Protein AF-0000000083746377 (afdb_homodimer)

Radius of gyration: 33.12 Å; Cα contacts (8 Å, |Δi|>4): 929; chains: 2; bounding box: 40×116×60 Å

Sequence (372 aa):
MASVSVSPHDLLYSGETVTLQCDISDYTDWTYWWYRNKQLLSPGSPSKTITTLSDQVSQYQCQGRRTDRPQSSQRSVSLHISVTGIKPKAKVSSDKKDILIGDSMTLTCTVESSGWRFYWYRPRQDSEPVATTSGSSYTLSQVSVSDGGQYRCRAGRGDPVYYTQYSETVHIQVSGESNSFNIIISMASVSVSPHDLLYSGETVTLQCDISDYTDWTYWWYRNKQLLSPGSPSKTITTLSDQVSQYQCQGRRTDRPQSSQRSVSLHISVTGIKPKAKVSSDKKDILIGDSMTLTCTVESSGWRFYWYRPRQDSEPVATTSGSSYTLSQVSVSDGGQYRCRAGRGDPVYYTQYSETVHIQVSGESNSFNIIIS

Nearest PDB structures (foldseek):
  8bw0-assembly1_C  TM=3.839E-01  e=1.538E-03  Homo sapiens
  6rpz-assembly1_A  TM=7.222E-01  e=3.566E-01  Mus musculus
  1hnf-assembly1_A  TM=6.644E-01  e=2.898E-01  Homo sapiens
  3t0e-assembly1_E  TM=5.125E-01  e=1.914E-01  Homo sapiens
  1e07-assembly1_A  TM=2.932E-01  e=4.253E-02  Homo sapiens

Organism: Esox lucius (NCBI:txid8010)

Structure (mmCIF, N/CA/C/O backbone):
data_AF-0000000083746377-model_v1
#
loop_
_entity.id
_entity.type
_entity.pdbx_description
1 polymer 'Ig-like domain-containing protein'
#
loop_
_atom_site.group_PDB
_atom_site.id
_atom_site.type_symbol
_atom_site.label_atom_id
_atom_site.label_alt_id
_atom_site.label_comp_id
_atom_site.label_asym_id
_atom_site.label_entity_id
_atom_site.label_seq_id
_atom_site.pdbx_PDB_ins_code
_atom_site.Cartn_x
_atom_site.Cartn_y
_atom_site.Cartn_z
_atom_site.occupancy
_atom_site.B_iso_or_equiv
_atom_site.auth_seq_id
_atom_site.auth_comp_id
_atom_site.auth_asym_id
_atom_site.auth_atom_id
_atom_site.pdbx_PDB_model_num
ATOM 1 N N . MET A 1 1 ? 7.234 46 25.188 1 79.19 1 MET A N 1
ATOM 2 C CA . MET A 1 1 ? 7.73 45.719 23.844 1 79.19 1 MET A CA 1
ATOM 3 C C . MET A 1 1 ? 6.992 44.531 23.219 1 79.19 1 MET A C 1
ATOM 5 O O . MET A 1 1 ? 6.676 43.562 23.906 1 79.19 1 MET A O 1
ATOM 9 N N . ALA A 1 2 ? 6.551 44.719 22 1 88.75 2 ALA A N 1
ATOM 10 C CA . ALA A 1 2 ? 5.797 43.688 21.312 1 88.75 2 ALA A CA 1
ATOM 11 C C . ALA A 1 2 ? 6.73 42.594 20.781 1 88.75 2 ALA A C 1
ATOM 13 O O . ALA A 1 2 ? 7.867 42.875 20.391 1 88.75 2 ALA A O 1
ATOM 14 N N . SER A 1 3 ? 6.34 41.344 20.922 1 91.56 3 SER A N 1
ATOM 15 C CA . SER A 1 3 ? 7.09 40.219 20.359 1 91.56 3 SER A CA 1
ATOM 16 C C . SER A 1 3 ? 6.168 39.25 19.625 1 91.56 3 SER A C 1
ATOM 18 O O . SER A 1 3 ? 4.988 39.125 19.953 1 91.56 3 SER A O 1
ATOM 20 N N . VAL A 1 4 ? 6.742 38.688 18.547 1 91.56 4 VAL A N 1
ATOM 21 C CA . VAL A 1 4 ? 5.988 37.688 17.766 1 91.56 4 VAL A CA 1
ATOM 22 C C . VAL A 1 4 ? 6.672 36.344 17.859 1 91.56 4 VAL A C 1
ATOM 24 O O . VAL A 1 4 ? 7.902 36.25 17.812 1 91.56 4 VAL A O 1
ATOM 27 N N . SER A 1 5 ? 5.867 35.344 18.094 1 89.94 5 SER A N 1
ATOM 28 C CA . SER A 1 5 ? 6.359 33.969 18.062 1 89.94 5 SER A CA 1
ATOM 29 C C . SER A 1 5 ? 5.48 33.094 17.188 1 89.94 5 SER A C 1
ATOM 31 O O . SER A 1 5 ? 4.367 33.469 16.828 1 89.94 5 SER A O 1
ATOM 33 N N . VAL A 1 6 ? 6.168 32.062 16.75 1 87.06 6 VAL A N 1
ATOM 34 C CA . VAL A 1 6 ? 5.422 31.125 15.906 1 87.06 6 VAL A CA 1
ATOM 35 C C . VAL A 1 6 ? 5.5 29.719 16.5 1 87.06 6 VAL A C 1
ATOM 37 O O . VAL A 1 6 ? 6.527 29.328 17.062 1 87.06 6 VAL A O 1
ATOM 40 N N . SER A 1 7 ? 4.352 29.031 16.422 1 81.38 7 SER A N 1
ATOM 41 C CA . SER A 1 7 ? 4.289 27.609 16.766 1 81.38 7 SER A CA 1
ATOM 42 C C . SER A 1 7 ? 3.738 26.781 15.617 1 81.38 7 SER A C 1
ATOM 44 O O . SER A 1 7 ? 2.688 27.109 15.062 1 81.38 7 SER A O 1
ATOM 46 N N . PRO A 1 8 ? 4.523 25.688 15.219 1 75.75 8 PRO A N 1
ATOM 47 C CA . PRO A 1 8 ? 5.801 25.219 15.75 1 75.75 8 PRO A CA 1
ATOM 48 C C . PRO A 1 8 ? 6.984 26.078 15.297 1 75.75 8 PRO A C 1
ATOM 50 O O . PRO A 1 8 ? 6.891 26.781 14.281 1 75.75 8 PRO A O 1
ATOM 53 N N . HIS A 1 9 ? 8.156 26.078 16.141 1 72 9 HIS A N 1
ATOM 54 C CA . HIS A 1 9 ? 9.32 26.922 15.898 1 72 9 HIS A CA 1
ATOM 55 C C . HIS A 1 9 ? 10.289 26.266 14.922 1 72 9 HIS A C 1
ATOM 57 O O . HIS A 1 9 ? 11.258 26.891 14.477 1 72 9 HIS A O 1
ATOM 63 N N . ASP A 1 10 ? 9.977 25.266 14.406 1 75.94 10 ASP A N 1
ATOM 64 C CA . ASP A 1 10 ? 10.914 24.484 13.625 1 75.94 10 ASP A CA 1
ATOM 65 C C . ASP A 1 10 ? 10.672 24.656 12.125 1 75.94 10 ASP A C 1
ATOM 67 O O . ASP A 1 10 ? 10.039 25.625 11.711 1 75.94 10 ASP A O 1
ATOM 71 N N . LEU A 1 11 ? 11.367 23.828 11.344 1 81.25 11 LEU A N 1
ATOM 72 C CA . LEU A 1 11 ? 11.195 23.797 9.898 1 81.25 11 LEU A CA 1
ATOM 73 C C . LEU A 1 11 ? 9.719 23.719 9.523 1 81.25 11 LEU A C 1
ATOM 75 O O . LEU A 1 11 ? 8.977 22.922 10.086 1 81.25 11 LEU A O 1
ATOM 79 N N . LEU A 1 12 ? 9.336 24.828 8.766 1 86.56 12 LEU A N 1
ATOM 80 C CA . LEU A 1 12 ? 7.949 24.891 8.32 1 86.56 12 LEU A CA 1
ATOM 81 C C . LEU A 1 12 ? 7.832 24.5 6.852 1 86.56 12 LEU A C 1
ATOM 83 O O . LEU A 1 12 ? 8.781 24.672 6.082 1 86.56 12 LEU A O 1
ATOM 87 N N . TYR A 1 13 ? 6.73 23.984 6.52 1 84.94 13 TYR A N 1
ATOM 88 C CA . TYR A 1 13 ? 6.52 23.453 5.176 1 84.94 13 TYR A CA 1
ATOM 89 C C . TYR A 1 13 ? 5.391 24.203 4.469 1 84.94 13 TYR A C 1
ATOM 91 O O . TYR A 1 13 ? 4.422 24.625 5.109 1 84.94 13 TYR A O 1
ATOM 99 N N . SER A 1 14 ? 5.613 24.328 3.186 1 83.31 14 SER A N 1
ATOM 100 C CA . SER A 1 14 ? 4.625 25.047 2.383 1 83.31 14 SER A CA 1
A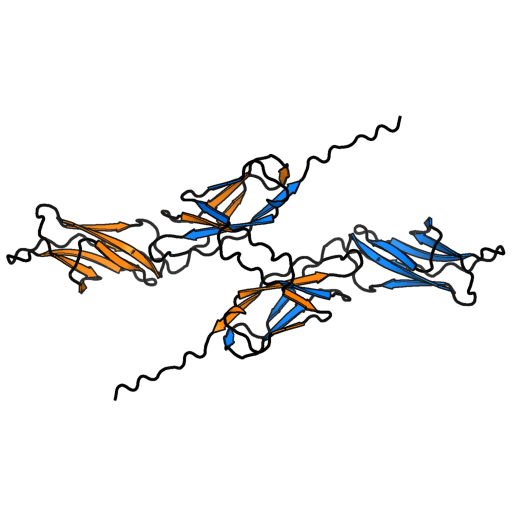TOM 101 C C . SER A 1 14 ? 3.246 24.406 2.51 1 83.31 14 SER A C 1
ATOM 103 O O . SER A 1 14 ? 3.104 23.188 2.385 1 83.31 14 SER A O 1
ATOM 105 N N . GLY A 1 15 ? 2.25 25.25 2.811 1 81.31 15 GLY A N 1
ATOM 106 C CA . GLY A 1 15 ? 0.871 24.797 2.852 1 81.31 15 GLY A CA 1
ATOM 107 C C . GLY A 1 15 ? 0.391 24.469 4.254 1 81.31 15 GLY A C 1
ATOM 108 O O . GLY A 1 15 ? -0.798 24.219 4.465 1 81.31 15 GLY A O 1
ATOM 109 N N . GLU A 1 16 ? 1.307 24.406 5.168 1 83.62 16 GLU A N 1
ATOM 110 C CA . GLU A 1 16 ? 0.857 24.125 6.527 1 83.62 16 GLU A CA 1
ATOM 111 C C . GLU A 1 16 ? 0.342 25.375 7.223 1 83.62 16 GLU A C 1
ATOM 113 O O . GLU A 1 16 ? 0.735 26.484 6.871 1 83.62 16 GLU A O 1
ATOM 118 N N . THR A 1 17 ? -0.518 25.203 8.18 1 84.12 17 THR A N 1
ATOM 119 C CA . THR A 1 17 ? -1.046 26.328 8.961 1 84.12 17 THR A CA 1
ATOM 120 C C . THR A 1 17 ? -0.284 26.469 10.273 1 84.12 17 THR A C 1
ATOM 122 O O . THR A 1 17 ? -0.058 25.484 10.984 1 84.12 17 THR A O 1
ATOM 125 N N . VAL A 1 18 ? 0.124 27.734 10.484 1 87.19 18 VAL A N 1
ATOM 126 C CA . VAL A 1 18 ? 0.825 28.016 11.734 1 87.19 18 VAL A CA 1
ATOM 127 C C . VAL A 1 18 ? 0.16 29.188 12.445 1 87.19 18 VAL A C 1
ATOM 129 O O . VAL A 1 18 ? -0.547 29.984 11.82 1 87.19 18 VAL A O 1
ATOM 132 N N . THR A 1 19 ? 0.321 29.172 13.719 1 88.06 19 THR A N 1
ATOM 133 C CA . THR A 1 19 ? -0.258 30.25 14.508 1 88.06 19 THR A CA 1
ATOM 134 C C . THR A 1 19 ? 0.831 31.188 15.016 1 88.06 19 THR A C 1
ATOM 136 O O . THR A 1 19 ? 1.812 30.75 15.617 1 88.06 19 THR A O 1
ATOM 139 N N . LEU A 1 20 ? 0.622 32.438 14.703 1 90.75 20 LEU A N 1
ATOM 140 C CA . LEU A 1 20 ? 1.477 33.469 15.234 1 90.75 20 LEU A CA 1
ATOM 141 C C . LEU A 1 20 ? 0.889 34.062 16.516 1 90.75 20 LEU A C 1
ATOM 143 O O . LEU A 1 20 ? -0.331 34.188 16.641 1 90.75 20 LEU A O 1
ATOM 147 N N . GLN A 1 21 ? 1.75 34.312 17.438 1 92.06 21 GLN A N 1
ATOM 148 C CA . GLN A 1 21 ? 1.323 34.938 18.688 1 92.06 21 GLN A CA 1
ATOM 149 C C . GLN A 1 21 ? 2.031 36.25 18.938 1 92.06 21 GLN A C 1
ATOM 151 O O . GLN A 1 21 ? 3.252 36.344 18.797 1 92.06 21 GLN A O 1
ATOM 156 N N . CYS A 1 22 ? 1.221 37.219 19.219 1 92.81 22 CYS A N 1
ATOM 157 C CA . CYS A 1 22 ? 1.743 38.531 19.562 1 92.81 22 CYS A CA 1
ATOM 158 C C . CYS A 1 22 ? 1.633 38.781 21.062 1 92.81 22 CYS A C 1
ATOM 160 O O . CYS A 1 22 ? 0.545 38.688 21.625 1 92.81 22 CYS A O 1
ATOM 162 N N . ASP A 1 23 ? 2.727 39.031 21.625 1 91.81 23 ASP A N 1
ATOM 163 C CA . ASP A 1 23 ? 2.762 39.406 23.047 1 91.81 23 ASP A CA 1
ATOM 164 C C . ASP A 1 23 ? 3.186 40.844 23.25 1 91.81 23 ASP A C 1
ATOM 166 O O . ASP A 1 23 ? 4.227 41.281 22.734 1 91.81 23 ASP A O 1
ATOM 170 N N . ILE A 1 24 ? 2.299 41.594 23.812 1 89.12 24 ILE A N 1
ATOM 171 C CA . ILE A 1 24 ? 2.604 42.969 24.125 1 89.12 24 ILE A CA 1
ATOM 172 C C . ILE A 1 24 ? 2.512 43.188 25.641 1 89.12 24 ILE A C 1
ATOM 174 O O . ILE A 1 24 ? 1.503 42.844 26.266 1 89.12 24 ILE A O 1
ATOM 178 N N . SER A 1 25 ? 3.557 43.594 26.141 1 79.5 25 SER A N 1
ATOM 179 C CA . SER A 1 25 ? 3.6 43.875 27.562 1 79.5 25 SER A CA 1
ATOM 180 C C . SER A 1 25 ? 2.84 45.156 27.906 1 79.5 25 SER A C 1
ATOM 182 O O . SER A 1 25 ? 2.572 45.969 27.031 1 79.5 25 SER A O 1
ATOM 184 N N . ASP A 1 26 ? 2.295 45.219 29.172 1 72.38 26 ASP A N 1
ATOM 185 C CA . ASP A 1 26 ? 1.919 46.438 29.891 1 72.38 26 ASP A CA 1
ATOM 186 C C . ASP A 1 26 ? 0.402 46.625 29.922 1 72.38 26 ASP A C 1
ATOM 188 O O . ASP A 1 26 ? -0.167 47 30.938 1 72.38 26 ASP A O 1
ATOM 192 N N . TYR A 1 27 ? -0.226 46.625 28.656 1 66.62 27 TYR A N 1
ATOM 193 C CA . TYR A 1 27 ? -1.642 46.969 28.688 1 66.62 27 TYR A CA 1
ATOM 194 C C . TYR A 1 27 ? -2.504 45.812 28.219 1 66.62 27 TYR A C 1
ATOM 196 O O . TYR A 1 27 ? -2.002 44.875 27.609 1 66.62 27 TYR A O 1
ATOM 204 N N . THR A 1 28 ? -3.719 45.812 28.75 1 71.56 28 THR A N 1
ATOM 205 C CA . THR A 1 28 ? -4.586 44.656 28.484 1 71.56 28 THR A CA 1
ATOM 206 C C . THR A 1 28 ? -5.559 44.969 27.344 1 71.56 28 THR A C 1
ATOM 208 O O . THR A 1 28 ? -6.191 44.062 26.797 1 71.56 28 THR A O 1
ATOM 211 N N . ASP A 1 29 ? -5.551 46.219 26.875 1 80.5 29 ASP A N 1
ATOM 212 C CA . ASP A 1 29 ? -6.641 46.5 25.938 1 80.5 29 ASP A CA 1
ATOM 213 C C . ASP A 1 29 ? -6.109 46.844 24.547 1 80.5 29 ASP A C 1
ATOM 215 O O . ASP A 1 29 ? -6.395 47.906 24.016 1 80.5 29 ASP A O 1
ATOM 219 N N . TRP A 1 30 ? -5.379 45.906 24 1 86.88 30 TRP A N 1
ATOM 220 C CA . TRP A 1 30 ? -4.801 46.125 22.672 1 86.88 30 TRP A CA 1
ATOM 221 C C . TRP A 1 30 ? -5.676 45.531 21.578 1 86.88 30 TRP A C 1
ATOM 223 O O . TRP A 1 30 ? -6.242 44.469 21.734 1 86.88 30 TRP A O 1
ATOM 233 N N . THR A 1 31 ? -5.844 46.344 20.547 1 88.19 31 THR A N 1
ATOM 234 C CA . THR A 1 31 ? -6.141 45.75 19.25 1 88.19 31 THR A CA 1
ATOM 235 C C . THR A 1 31 ? -4.855 45.406 18.5 1 88.19 31 THR A C 1
ATOM 237 O O . THR A 1 31 ? -3.93 46.219 18.438 1 88.19 31 THR A O 1
ATOM 240 N N . TYR A 1 32 ? -4.781 44.25 18 1 91.69 32 TYR A N 1
ATOM 241 C CA . TYR A 1 32 ? -3.529 43.781 17.406 1 91.69 32 TYR A CA 1
ATOM 242 C C . TYR A 1 32 ? -3.516 44 15.906 1 91.69 32 TYR A C 1
ATOM 244 O O . TYR A 1 32 ? -4.418 43.531 15.195 1 91.69 32 TYR A O 1
ATOM 252 N N . TRP A 1 33 ? -2.592 44.719 15.516 1 92.19 33 TRP A N 1
ATOM 253 C CA . TRP A 1 33 ? -2.342 44.938 14.102 1 92.19 33 TRP A CA 1
ATOM 254 C C . TRP A 1 33 ? -1.191 44.062 13.602 1 92.19 33 TRP A C 1
ATOM 256 O O . TRP A 1 33 ? -0.069 44.156 14.102 1 92.19 33 TRP A O 1
ATOM 266 N N . TRP A 1 34 ? -1.45 43.281 12.578 1 93.31 34 TRP A N 1
ATOM 267 C CA . TRP A 1 34 ? -0.461 42.344 12.047 1 93.31 34 TRP A CA 1
ATOM 268 C C . TRP A 1 34 ? 0.107 42.844 10.719 1 93.31 34 TRP A C 1
ATOM 270 O O . TRP A 1 34 ? -0.628 43.375 9.883 1 93.31 34 TRP A O 1
ATOM 280 N N . TYR A 1 35 ? 1.413 42.625 10.633 1 92.75 35 TYR A N 1
ATOM 281 C CA . TYR A 1 35 ? 2.115 43.062 9.422 1 92.75 35 TYR A CA 1
ATOM 282 C C . TYR A 1 35 ? 2.852 41.875 8.789 1 92.75 35 TYR A C 1
ATOM 284 O O . TYR A 1 35 ? 3.436 41.062 9.492 1 92.75 35 TYR A O 1
ATOM 292 N N . ARG A 1 36 ? 2.738 41.781 7.48 1 89.5 36 ARG A N 1
ATOM 293 C CA . ARG A 1 36 ? 3.551 40.875 6.676 1 89.5 36 ARG A CA 1
ATOM 294 C C . ARG A 1 36 ? 4.406 41.656 5.676 1 89.5 36 ARG A C 1
ATOM 296 O O . ARG A 1 36 ? 3.879 42.406 4.852 1 89.5 36 ARG A O 1
ATOM 303 N N . ASN A 1 37 ? 5.668 41.469 5.719 1 89.19 37 ASN A N 1
ATOM 304 C CA . ASN A 1 37 ? 6.574 42.219 4.855 1 89.19 37 ASN A CA 1
ATOM 305 C C . ASN A 1 37 ? 6.246 43.688 4.863 1 89.19 37 ASN A C 1
ATOM 307 O O . ASN A 1 37 ? 6.137 44.312 3.805 1 89.19 37 ASN A O 1
ATOM 311 N N . LYS A 1 38 ? 5.973 44.188 5.977 1 90.56 38 LYS A N 1
ATOM 312 C CA . LYS A 1 38 ? 5.754 45.625 6.258 1 90.56 38 LYS A CA 1
ATOM 313 C C . LYS A 1 38 ? 4.383 46.062 5.77 1 90.56 38 LYS A C 1
ATOM 315 O O . LYS A 1 38 ? 4.047 47.25 5.852 1 90.56 38 LYS A O 1
ATOM 320 N N . GLN A 1 39 ? 3.727 45.125 5.207 1 91.56 39 GLN A N 1
ATOM 321 C CA . GLN A 1 39 ? 2.371 45.438 4.77 1 91.56 39 GLN A CA 1
ATOM 322 C C . GLN A 1 39 ? 1.341 44.969 5.801 1 91.56 39 GLN A C 1
ATOM 324 O O . GLN A 1 39 ? 1.45 43.875 6.355 1 91.56 39 GLN A O 1
ATOM 329 N N . LEU A 1 40 ? 0.358 45.844 6.074 1 91.69 40 LEU A N 1
ATOM 330 C CA . LEU A 1 40 ? -0.68 45.531 7.051 1 91.69 40 LEU A CA 1
ATOM 331 C C . LEU A 1 40 ? -1.564 44.406 6.555 1 91.69 40 LEU A C 1
ATOM 333 O O . LEU A 1 40 ? -2.023 44.406 5.41 1 91.69 40 LEU A O 1
ATOM 337 N N . LEU A 1 41 ? -1.643 43.344 7.258 1 86.12 41 LEU A N 1
ATOM 338 C CA . LEU A 1 41 ? -2.521 42.219 6.949 1 86.12 41 LEU A CA 1
ATOM 339 C C . LEU A 1 41 ? -3.924 42.469 7.5 1 86.12 41 LEU A C 1
ATOM 341 O O . LEU A 1 41 ? -4.898 42.469 6.742 1 86.12 41 LEU A O 1
ATOM 345 N N . SER A 1 42 ? -4.258 42.406 8.758 1 81.31 42 SER A N 1
ATOM 346 C CA . SER A 1 42 ? -5.559 42.656 9.367 1 81.31 42 SER A CA 1
ATOM 347 C C . SER A 1 42 ? -5.434 42.875 10.875 1 81.31 42 SER A C 1
ATOM 349 O O . SER A 1 42 ? -4.52 42.344 11.508 1 81.31 42 SER A O 1
ATOM 351 N N . PRO A 1 43 ? -6.262 43.844 11.297 1 80.19 43 PRO A N 1
ATOM 352 C CA . PRO A 1 43 ? -6.379 43.875 12.758 1 80.19 43 PRO A CA 1
ATOM 353 C C . PRO A 1 43 ? -7.098 42.656 13.312 1 80.19 43 PRO A C 1
ATOM 355 O O . PRO A 1 43 ? -7.852 42 12.594 1 80.19 43 PRO A O 1
ATOM 358 N N . GLY A 1 44 ? -6.656 42.344 14.531 1 82 44 GLY A N 1
ATOM 359 C CA . GLY A 1 44 ? -7.367 41.188 15.07 1 82 44 GLY A CA 1
ATOM 360 C C . GLY A 1 44 ? -6.906 40.812 16.453 1 82 44 GLY A C 1
ATOM 361 O O . GLY A 1 44 ? -6.652 41.688 17.297 1 82 44 GLY A O 1
ATOM 362 N N . SER A 1 45 ? -6.934 39.469 16.688 1 86.12 45 SER A N 1
ATOM 363 C CA . SER A 1 45 ? -6.602 38.812 17.953 1 86.12 45 SER A CA 1
ATOM 364 C C . SER A 1 45 ? -5.094 38.688 18.141 1 86.12 45 SER A C 1
ATOM 366 O O . SER A 1 45 ? -4.332 38.906 17.188 1 86.12 45 SER A O 1
ATOM 368 N N . PRO A 1 46 ? -4.691 38.531 19.375 1 90.06 46 PRO A N 1
ATOM 369 C CA . PRO A 1 46 ? -3.256 38.344 19.609 1 90.06 46 PRO A CA 1
ATOM 370 C C . PRO A 1 46 ? -2.672 37.188 18.812 1 90.06 46 PRO A C 1
ATOM 372 O O . PRO A 1 46 ? -1.461 37.125 18.578 1 90.06 46 PRO A O 1
ATOM 375 N N . SER A 1 47 ? -3.529 36.344 18.484 1 91.56 47 SER A N 1
ATOM 376 C CA . SER A 1 47 ? -3.074 35.188 17.688 1 91.56 47 SER A CA 1
ATOM 377 C C . SER A 1 47 ? -3.604 35.281 16.25 1 91.56 47 SER A C 1
ATOM 379 O O . SER A 1 47 ? -4.73 35.75 16.031 1 91.56 47 SER A O 1
ATOM 381 N N . LYS A 1 48 ? -2.688 34.969 15.352 1 87.81 48 LYS A N 1
ATOM 382 C CA . LYS A 1 48 ? -3.068 34.969 13.945 1 87.81 48 LYS A CA 1
ATOM 383 C C . LYS A 1 48 ? -2.623 33.656 13.273 1 87.81 48 LYS A C 1
ATOM 385 O O . LYS A 1 48 ? -1.44 33.312 13.305 1 87.81 48 LYS A O 1
ATOM 390 N N . THR A 1 49 ? -3.605 32.969 12.719 1 87.25 49 THR A N 1
ATOM 391 C CA . THR A 1 49 ? -3.307 31.75 11.977 1 87.25 49 THR A CA 1
ATOM 392 C C . THR A 1 49 ? -3.043 32.062 10.508 1 87.25 49 THR A C 1
ATOM 394 O O . THR A 1 49 ? -3.814 32.781 9.867 1 87.25 49 THR A O 1
ATOM 397 N N . ILE A 1 50 ? -1.904 31.547 10.062 1 84.12 50 ILE A N 1
ATOM 398 C CA . ILE A 1 50 ? -1.576 31.781 8.656 1 84.12 50 ILE A CA 1
ATOM 399 C C . ILE A 1 50 ? -1.26 30.438 7.984 1 84.12 50 ILE A C 1
ATOM 401 O O . ILE A 1 50 ? -0.927 29.469 8.656 1 84.12 50 ILE A O 1
ATOM 405 N N . THR A 1 51 ? -1.434 30.422 6.691 1 81.5 51 THR A N 1
ATOM 406 C CA . THR A 1 51 ? -0.981 29.312 5.867 1 81.5 51 THR A CA 1
ATOM 407 C C . THR A 1 51 ? 0.37 29.625 5.23 1 81.5 51 THR A C 1
ATOM 409 O O . THR A 1 51 ? 0.548 30.672 4.629 1 81.5 51 THR A O 1
ATOM 412 N N . THR A 1 52 ? 1.273 28.703 5.527 1 82.88 52 THR A N 1
ATOM 413 C CA . THR A 1 52 ? 2.605 28.922 4.973 1 82.88 52 THR A CA 1
ATOM 414 C C . THR A 1 52 ? 2.6 28.734 3.459 1 82.88 52 THR A C 1
ATOM 416 O O . THR A 1 52 ? 1.915 27.859 2.936 1 82.88 52 THR A O 1
ATOM 419 N N . LEU A 1 53 ? 3.031 29.609 2.846 1 72.56 53 LEU A N 1
ATOM 420 C CA . LEU A 1 53 ? 3.088 29.547 1.388 1 72.56 53 LEU A CA 1
ATOM 421 C C . LEU A 1 53 ? 4.496 29.219 0.91 1 72.56 53 LEU A C 1
ATOM 423 O O . LEU A 1 53 ? 5.445 29.234 1.696 1 72.56 53 LEU A O 1
ATOM 427 N N . SER A 1 54 ? 4.555 29 -0.419 1 65.69 54 SER A N 1
ATOM 428 C CA . SER A 1 54 ? 5.77 28.547 -1.089 1 65.69 54 SER A CA 1
ATOM 429 C C . SER A 1 54 ? 7 29.281 -0.554 1 65.69 54 SER A C 1
ATOM 431 O O . SER A 1 54 ? 6.879 30.188 0.262 1 65.69 54 SER A O 1
ATOM 433 N N . ASP A 1 55 ? 8.125 28.875 -1.059 1 62.44 55 ASP A N 1
ATOM 434 C CA . ASP A 1 55 ? 9.523 29.047 -0.685 1 62.44 55 ASP A CA 1
ATOM 435 C C . ASP A 1 55 ? 9.867 30.516 -0.489 1 62.44 55 ASP A C 1
ATOM 437 O O . ASP A 1 55 ? 11.039 30.906 -0.529 1 62.44 55 ASP A O 1
ATOM 441 N N . GLN A 1 56 ? 8.867 31.219 -0.019 1 64.62 56 GLN A N 1
ATOM 442 C CA . GLN A 1 56 ? 9.375 32.562 0.173 1 64.62 56 GLN A CA 1
ATOM 443 C C . GLN A 1 56 ? 9.523 32.906 1.656 1 64.62 56 GLN A C 1
ATOM 445 O O . GLN A 1 56 ? 8.844 32.312 2.498 1 64.62 56 GLN A O 1
ATOM 450 N N . VAL A 1 57 ? 10.602 33.594 2.021 1 73.88 57 VAL A N 1
ATOM 451 C CA . VAL A 1 57 ? 10.844 34.094 3.367 1 73.88 57 VAL A CA 1
ATOM 452 C C . VAL A 1 57 ? 9.898 35.25 3.656 1 73.88 57 VAL A C 1
ATOM 454 O O . VAL A 1 57 ? 9.812 36.219 2.869 1 73.88 57 VAL A O 1
ATOM 457 N N . SER A 1 58 ? 9.023 35 4.523 1 82.5 58 SER A N 1
ATOM 458 C CA . SER A 1 58 ? 8.133 36.094 4.938 1 82.5 58 SER A CA 1
ATOM 459 C C . SER A 1 58 ? 8.508 36.594 6.316 1 82.5 58 SER A C 1
ATOM 461 O O . SER A 1 58 ? 9.008 35.844 7.16 1 82.5 58 SER A O 1
ATOM 463 N N . GLN A 1 59 ? 8.383 37.938 6.477 1 89.81 59 GLN A N 1
ATOM 464 C CA . GLN A 1 59 ? 8.602 38.562 7.766 1 89.81 59 GLN A CA 1
ATOM 465 C C . GLN A 1 59 ? 7.281 39 8.398 1 89.81 59 GLN A C 1
ATOM 467 O O . GLN A 1 59 ? 6.434 39.594 7.738 1 89.81 59 GLN A O 1
ATOM 472 N N . TYR A 1 60 ? 7.152 38.656 9.688 1 91.06 60 TYR A N 1
ATOM 473 C CA . TYR A 1 60 ? 5.922 39.031 10.383 1 91.06 60 TYR A CA 1
ATOM 474 C C . TYR A 1 60 ? 6.211 39.906 11.586 1 91.06 60 TYR A C 1
ATOM 476 O O . TYR A 1 60 ? 7.195 39.688 12.297 1 91.06 60 TYR A O 1
ATOM 484 N N . GLN A 1 61 ? 5.336 40.875 11.789 1 94.44 61 GLN A N 1
ATOM 485 C CA . GLN A 1 61 ? 5.379 41.781 12.938 1 94.44 61 GLN A CA 1
ATOM 486 C C . GLN A 1 61 ? 3.977 42.062 13.469 1 94.44 61 GLN A C 1
ATOM 488 O O . GLN A 1 61 ? 2.986 41.844 12.766 1 94.44 61 GLN A O 1
ATOM 493 N N . CYS A 1 62 ? 3.957 42.438 14.664 1 94.12 62 CYS A N 1
ATOM 494 C CA . CYS A 1 62 ? 2.691 42.875 15.25 1 94.12 62 CYS A CA 1
ATOM 495 C C . CYS A 1 62 ? 2.865 44.156 16.016 1 94.12 62 CYS A C 1
ATOM 497 O O . CYS A 1 62 ? 3.988 44.562 16.359 1 94.12 62 CYS A O 1
ATOM 499 N N . GLN A 1 63 ? 1.736 44.906 16.219 1 93 63 GLN A N 1
ATOM 500 C CA . GLN A 1 63 ? 1.658 46.156 16.938 1 93 63 GLN A CA 1
ATOM 501 C C . GLN A 1 63 ? 0.331 46.281 17.688 1 93 63 GLN A C 1
ATOM 503 O O . GLN A 1 63 ? -0.717 45.906 17.156 1 93 63 GLN A O 1
ATOM 508 N N . GLY A 1 64 ? 0.433 46.719 18.875 1 91.56 64 GLY A N 1
ATOM 509 C CA . GLY A 1 64 ? -0.783 47.031 19.609 1 91.56 64 GLY A CA 1
ATOM 510 C C . GLY A 1 64 ? -1.264 48.438 19.453 1 91.56 64 GLY A C 1
ATOM 511 O O . GLY A 1 64 ? -0.462 49.375 19.469 1 91.56 64 GLY A O 1
ATOM 512 N N . ARG A 1 65 ? -2.57 48.562 19.172 1 88.56 65 ARG A N 1
ATOM 513 C CA . ARG A 1 65 ? -3.203 49.875 19.125 1 88.56 65 ARG A CA 1
ATOM 514 C C . ARG A 1 65 ? -4.414 49.938 20.062 1 88.56 65 ARG A C 1
ATOM 516 O O . ARG A 1 65 ? -5.219 49 20.094 1 88.56 65 ARG A O 1
ATOM 523 N N . ARG A 1 66 ? -4.41 50.938 20.828 1 85 66 ARG A N 1
ATOM 524 C CA . ARG A 1 66 ? -5.531 51.062 21.75 1 85 66 ARG A CA 1
ATOM 525 C C . ARG A 1 66 ? -6.789 51.531 21.031 1 85 66 ARG A C 1
ATOM 527 O O . ARG A 1 66 ? -6.707 52.344 20.094 1 85 66 ARG A O 1
ATOM 534 N N . THR A 1 67 ? -7.859 51 21.469 1 78.06 67 THR A N 1
ATOM 535 C CA . THR A 1 67 ? -9.125 51.344 20.828 1 78.06 67 THR A CA 1
ATOM 536 C C . THR A 1 67 ? -9.656 52.656 21.344 1 78.06 67 THR A C 1
ATOM 538 O O . THR A 1 67 ? -10.375 53.375 20.641 1 78.06 67 THR A O 1
ATOM 541 N N . ASP A 1 68 ? -9.367 53.031 22.578 1 79.94 68 ASP A N 1
ATOM 542 C CA . ASP A 1 68 ? -10.008 54.156 23.25 1 79.94 68 ASP A CA 1
ATOM 543 C C . ASP A 1 68 ? -9.203 55.438 23.062 1 79.94 68 ASP A C 1
ATOM 545 O O . ASP A 1 68 ? -9.75 56.531 23.172 1 79.94 68 ASP A O 1
ATOM 549 N N . ARG A 1 69 ? -7.969 55.344 22.906 1 80.69 69 ARG A N 1
ATOM 550 C CA . ARG A 1 69 ? -7.125 56.5 22.703 1 80.69 69 ARG A CA 1
ATOM 551 C C . ARG A 1 69 ? -6.059 56.25 21.656 1 80.69 69 ARG A C 1
ATOM 553 O O . ARG A 1 69 ? -5.742 55.094 21.359 1 80.69 69 ARG A O 1
ATOM 560 N N . PRO A 1 70 ? -5.637 57.281 21.094 1 83.5 70 PRO A N 1
ATOM 561 C CA . PRO A 1 70 ? -4.633 57.156 20.031 1 83.5 70 PRO A CA 1
ATOM 562 C C . PRO A 1 70 ? -3.256 56.75 20.562 1 83.5 70 PRO A C 1
ATOM 564 O O . PRO A 1 70 ? -2.357 57.594 20.625 1 83.5 70 PRO A O 1
ATOM 567 N N . GLN A 1 71 ? -3.07 55.562 21.219 1 86.62 71 GLN A N 1
ATOM 568 C CA . GLN A 1 71 ? -1.801 55 21.703 1 86.62 71 GLN A CA 1
ATOM 569 C C . GLN A 1 71 ? -1.486 53.688 21.031 1 86.62 71 GLN A C 1
ATOM 571 O O . GLN A 1 71 ? -2.383 52.844 20.812 1 86.62 71 GLN A O 1
ATOM 576 N N . SER A 1 72 ? -0.286 53.656 20.594 1 89.25 72 SER A N 1
ATOM 577 C CA . SER A 1 72 ? 0.171 52.438 19.984 1 89.25 72 SER A CA 1
ATOM 578 C C . SER A 1 72 ? 1.465 51.938 20.625 1 89.25 72 SER A C 1
ATOM 580 O O . SER A 1 72 ? 2.232 52.719 21.172 1 89.25 72 SER A O 1
ATOM 582 N N . SER A 1 73 ? 1.573 50.656 20.641 1 89.38 73 SER A N 1
ATOM 583 C CA . SER A 1 73 ? 2.875 50.125 21.016 1 89.38 73 SER A CA 1
ATOM 584 C C . SER A 1 73 ? 3.877 50.281 19.875 1 89.38 73 SER A C 1
ATOM 586 O O . SER A 1 73 ? 3.502 50.594 18.75 1 89.38 73 SER A O 1
ATOM 588 N N . GLN A 1 74 ? 5.184 50.062 20.25 1 89.75 74 GLN A N 1
ATOM 589 C CA . GLN A 1 74 ? 6.145 49.875 19.172 1 89.75 74 GLN A CA 1
ATOM 590 C C . GLN A 1 74 ? 5.883 48.562 18.422 1 89.75 74 GLN A C 1
ATOM 592 O O . GLN A 1 74 ? 5.387 47.594 19.016 1 89.75 74 GLN A O 1
ATOM 597 N N . ARG A 1 75 ? 6.238 48.531 17.188 1 91.88 75 ARG A N 1
ATOM 598 C CA . ARG A 1 75 ? 6.16 47.281 16.422 1 91.88 75 ARG A CA 1
ATOM 599 C C . ARG A 1 75 ? 7.172 46.25 16.938 1 91.88 75 ARG A C 1
ATOM 601 O O . ARG A 1 75 ? 8.273 46.625 17.344 1 91.88 75 ARG A O 1
ATOM 608 N N . SER A 1 76 ? 6.758 45.062 16.844 1 94.31 76 SER A N 1
ATOM 609 C CA . SER A 1 76 ? 7.645 44 17.281 1 94.31 76 SER A CA 1
ATOM 610 C C . SER A 1 76 ? 8.844 43.844 16.359 1 94.31 76 SER A C 1
ATOM 612 O O . SER A 1 76 ? 8.836 44.375 15.234 1 94.31 76 SER A O 1
ATOM 614 N N . VAL A 1 77 ? 9.875 43.094 16.969 1 92.94 77 VAL A N 1
ATOM 615 C CA . VAL A 1 77 ? 10.93 42.625 16.078 1 92.94 77 VAL A CA 1
ATOM 616 C C . VAL A 1 77 ? 10.352 41.688 15.023 1 92.94 77 VAL A C 1
ATOM 618 O O . VAL A 1 77 ? 9.375 40.969 15.289 1 92.94 77 VAL A O 1
ATOM 6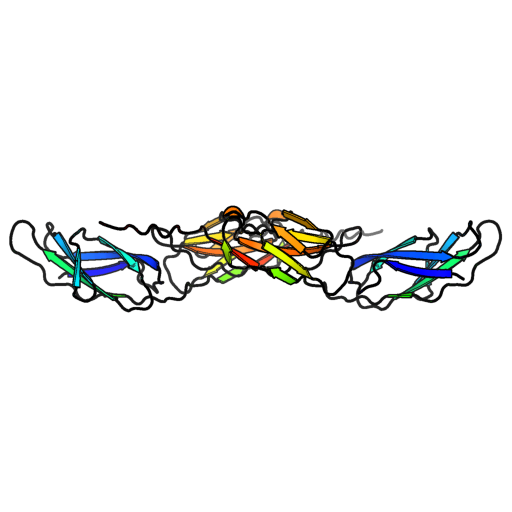21 N N . SER A 1 78 ? 10.961 41.688 13.828 1 92.75 78 SER A N 1
ATOM 622 C CA . SER A 1 78 ? 10.461 40.844 12.734 1 92.75 78 SER A CA 1
ATOM 623 C C . SER A 1 78 ? 10.75 39.375 12.992 1 92.75 78 SER A C 1
ATOM 625 O O . SER A 1 78 ? 11.859 39.031 13.391 1 92.75 78 SER A O 1
ATOM 627 N N . LEU A 1 79 ? 9.703 38.594 12.898 1 90.75 79 LEU A N 1
ATOM 628 C CA . LEU A 1 79 ? 9.859 37.156 12.875 1 90.75 79 LEU A CA 1
ATOM 629 C C . LEU A 1 79 ? 10.023 36.625 11.445 1 90.75 79 LEU A C 1
ATOM 631 O O . LEU A 1 79 ? 9.133 36.812 10.617 1 90.75 79 LEU A O 1
ATOM 635 N N . HIS A 1 80 ? 11.18 36.094 11.172 1 88.06 80 HIS A N 1
ATOM 636 C CA . HIS A 1 80 ? 11.438 35.531 9.859 1 88.06 80 HIS A CA 1
ATOM 637 C C . HIS A 1 80 ? 11.039 34.062 9.82 1 88.06 80 HIS A C 1
ATOM 639 O O . HIS A 1 80 ? 11.516 33.25 10.633 1 88.06 80 HIS A O 1
ATOM 645 N N . ILE A 1 81 ? 10.117 33.75 8.93 1 83.38 81 ILE A N 1
ATOM 646 C CA . ILE A 1 81 ? 9.695 32.375 8.766 1 83.38 81 ILE A CA 1
ATOM 647 C C . ILE A 1 81 ? 10.203 31.828 7.438 1 83.38 81 ILE A C 1
ATOM 649 O O . ILE A 1 81 ? 9.984 32.438 6.387 1 83.38 81 ILE A O 1
ATOM 653 N N . SER A 1 82 ? 11.039 30.766 7.594 1 80.75 82 SER A N 1
ATOM 654 C CA . SER A 1 82 ? 11.516 30.062 6.41 1 80.75 82 SER A CA 1
ATOM 655 C C . SER A 1 82 ? 10.688 28.797 6.141 1 80.75 82 SER A C 1
ATOM 657 O O . SER A 1 82 ? 10.469 27.984 7.039 1 80.75 82 SER A O 1
ATOM 659 N N . VAL A 1 83 ? 10.188 28.75 4.945 1 82.81 83 VAL A N 1
ATOM 660 C CA . VAL A 1 83 ? 9.312 27.656 4.566 1 82.81 83 VAL A CA 1
ATOM 661 C C . VAL A 1 83 ? 9.984 26.812 3.484 1 82.81 83 VAL A C 1
ATOM 663 O O . VAL A 1 83 ? 10.547 27.344 2.529 1 82.81 83 VAL A O 1
ATOM 666 N N . THR A 1 84 ? 10.055 25.578 3.781 1 79.88 84 THR A N 1
ATOM 667 C CA . THR A 1 84 ? 10.547 24.672 2.75 1 79.88 84 THR A CA 1
ATOM 668 C C . THR A 1 84 ? 9.398 24.156 1.886 1 79.88 84 THR A C 1
ATOM 670 O O . THR A 1 84 ? 8.328 23.828 2.4 1 79.88 84 THR A O 1
ATOM 673 N N . GLY A 1 85 ? 9.555 24.141 0.579 1 77.25 85 GLY A N 1
ATOM 674 C CA . GLY A 1 85 ? 8.523 23.703 -0.352 1 77.25 85 GLY A CA 1
ATOM 675 C C . GLY A 1 85 ? 8.43 22.203 -0.495 1 77.25 85 GLY A C 1
ATOM 676 O O . GLY A 1 85 ? 7.512 21.688 -1.136 1 77.25 85 GLY A O 1
ATOM 677 N N . ILE A 1 86 ? 9.398 21.531 0.057 1 75.19 86 ILE A N 1
ATOM 678 C CA . ILE A 1 86 ? 9.422 20.078 -0.09 1 75.19 86 ILE A CA 1
ATOM 679 C C . ILE A 1 86 ? 8.719 19.422 1.099 1 75.19 86 ILE A C 1
ATOM 681 O O . ILE A 1 86 ? 9.117 19.625 2.248 1 75.19 86 ILE A O 1
ATOM 685 N N . LYS A 1 87 ? 7.582 18.812 0.795 1 79.31 87 LYS A N 1
ATOM 686 C CA . LYS A 1 87 ? 6.898 18.062 1.849 1 79.31 87 LYS A CA 1
ATOM 687 C C . LYS A 1 87 ? 7.816 17 2.443 1 79.31 87 LYS A C 1
ATOM 689 O O . LYS A 1 87 ? 8.414 16.203 1.712 1 79.31 87 LYS A O 1
ATOM 694 N N . PRO A 1 88 ? 7.941 17.047 3.768 1 86.88 88 PRO A N 1
ATOM 695 C CA . PRO A 1 88 ? 8.859 16.078 4.363 1 86.88 88 PRO A CA 1
ATOM 696 C C . PRO A 1 88 ? 8.336 14.648 4.297 1 86.88 88 PRO A C 1
ATOM 698 O O . PRO A 1 88 ? 7.125 14.43 4.32 1 86.88 88 PRO A O 1
ATOM 701 N N . LYS A 1 89 ? 9.258 13.719 4.145 1 86.38 89 LYS A N 1
ATOM 702 C CA . LYS A 1 89 ? 8.945 12.297 4.148 1 86.38 89 LYS A CA 1
ATOM 703 C C . LYS A 1 89 ? 9.305 11.656 5.484 1 86.38 89 LYS A C 1
ATOM 705 O O . LYS A 1 89 ? 10.43 11.82 5.973 1 86.38 89 LYS A O 1
ATOM 710 N N . ALA A 1 90 ? 8.375 11 6.027 1 93.75 90 ALA A N 1
ATOM 711 C CA . ALA A 1 90 ? 8.648 10.281 7.273 1 93.75 90 ALA A CA 1
ATOM 712 C C . ALA A 1 90 ? 9.531 9.062 7.02 1 93.75 90 ALA A C 1
ATOM 714 O O . ALA A 1 90 ? 9.602 8.562 5.895 1 93.75 90 ALA A O 1
ATOM 715 N N . LYS A 1 91 ? 10.281 8.672 8 1 95.06 91 LYS A N 1
ATOM 716 C CA . LYS A 1 91 ? 11.062 7.438 7.992 1 95.06 91 LYS A CA 1
ATOM 717 C C . LYS A 1 91 ? 10.617 6.488 9.102 1 95.06 91 LYS A C 1
ATOM 719 O O . LYS A 1 91 ? 10.383 6.918 10.234 1 95.06 91 LYS A O 1
ATOM 724 N N . VAL A 1 92 ? 10.461 5.211 8.727 1 95.12 92 VAL A N 1
ATOM 725 C CA . VAL A 1 92 ? 10.008 4.223 9.703 1 95.12 92 VAL A CA 1
ATOM 726 C C . VAL A 1 92 ? 11.094 3.164 9.898 1 95.12 92 VAL A C 1
ATOM 728 O O . VAL A 1 92 ? 11.805 2.816 8.953 1 95.12 92 VAL A O 1
ATOM 731 N N . SER A 1 93 ? 11.25 2.773 11.117 1 95.44 93 SER A N 1
ATOM 732 C CA . SER A 1 93 ? 12.141 1.675 11.461 1 95.44 93 SER A CA 1
ATOM 733 C C . SER A 1 93 ? 11.555 0.821 12.586 1 95.44 93 SER A C 1
ATOM 735 O O . SER A 1 93 ? 10.617 1.234 13.258 1 95.44 93 SER A O 1
ATOM 737 N N . SER A 1 94 ? 11.945 -0.422 12.633 1 93.75 94 SER A N 1
ATOM 738 C CA . SER A 1 94 ? 11.578 -1.339 13.711 1 93.75 94 SER A CA 1
ATOM 739 C C . SER A 1 94 ? 12.797 -1.747 14.531 1 93.75 94 SER A C 1
ATOM 741 O O . SER A 1 94 ? 13.898 -1.868 13.992 1 93.75 94 SER A O 1
ATOM 743 N N . ASP A 1 95 ? 12.562 -1.975 15.867 1 94.25 95 ASP A N 1
ATOM 744 C CA . ASP A 1 95 ? 13.672 -2.436 16.703 1 94.25 95 ASP A CA 1
ATOM 745 C C . ASP A 1 95 ? 13.977 -3.908 16.438 1 94.25 95 ASP A C 1
ATOM 747 O O . ASP A 1 95 ? 15.086 -4.371 16.703 1 94.25 95 ASP A O 1
ATOM 751 N N . LYS A 1 96 ? 12.891 -4.668 15.898 1 88.06 96 LYS A N 1
ATOM 752 C CA . LYS A 1 96 ? 13.031 -6.078 15.547 1 88.06 96 LYS A CA 1
ATOM 753 C C . LYS A 1 96 ? 12.352 -6.383 14.211 1 88.06 96 LYS A C 1
ATOM 755 O O . LYS A 1 96 ? 11.305 -5.809 13.898 1 88.06 96 LYS A O 1
ATOM 760 N N . LYS A 1 97 ? 12.977 -7.215 13.359 1 79.12 97 LYS A N 1
ATOM 761 C CA . LYS A 1 97 ? 12.328 -7.617 12.109 1 79.12 97 LYS A CA 1
ATOM 762 C C . LYS A 1 97 ? 11.758 -9.023 12.219 1 79.12 97 LYS A C 1
ATOM 764 O O . LYS A 1 97 ? 10.734 -9.336 11.602 1 79.12 97 LYS A O 1
ATOM 769 N N . ASP A 1 98 ? 12.477 -9.883 12.867 1 80.5 98 ASP A N 1
ATOM 770 C CA . ASP A 1 98 ? 12.008 -11.227 13.188 1 80.5 98 ASP A CA 1
ATOM 771 C C . ASP A 1 98 ? 11.57 -11.328 14.648 1 80.5 98 ASP A C 1
ATOM 773 O O . ASP A 1 98 ? 12.391 -11.164 15.555 1 80.5 98 ASP A O 1
ATOM 777 N N . ILE A 1 99 ? 10.273 -11.539 14.766 1 80.69 99 ILE A N 1
ATOM 778 C CA . ILE A 1 99 ? 9.727 -11.477 16.109 1 80.69 99 ILE A CA 1
ATOM 779 C C . ILE A 1 99 ? 8.992 -12.773 16.438 1 80.69 99 ILE A C 1
ATOM 781 O O . ILE A 1 99 ? 8.336 -13.359 15.562 1 80.69 99 ILE A O 1
ATOM 785 N N . LEU A 1 100 ? 9.18 -13.258 17.672 1 82.5 100 LEU A N 1
ATOM 786 C CA . LEU A 1 100 ? 8.453 -14.445 18.125 1 82.5 100 LEU A CA 1
ATOM 787 C C . LEU A 1 100 ? 7.113 -14.055 18.734 1 82.5 100 LEU A C 1
ATOM 789 O O . LEU A 1 100 ? 6.973 -12.961 19.281 1 82.5 100 LEU A O 1
ATOM 793 N N . ILE A 1 101 ? 6.238 -15.008 18.516 1 78.31 101 ILE A N 1
ATOM 794 C CA . ILE A 1 101 ? 4.938 -14.812 19.156 1 78.31 101 ILE A CA 1
ATOM 795 C C . ILE A 1 101 ? 5.129 -14.5 20.641 1 78.31 101 ILE A C 1
ATOM 797 O O . ILE A 1 101 ? 5.93 -15.148 21.312 1 78.31 101 ILE A O 1
ATOM 801 N N . GLY A 1 102 ? 4.434 -13.5 21.172 1 85 102 GLY A N 1
ATOM 802 C CA . GLY A 1 102 ? 4.492 -13.141 22.578 1 85 102 GLY A CA 1
ATOM 803 C C . GLY A 1 102 ? 5.496 -12.039 22.859 1 85 102 GLY A C 1
ATOM 804 O O . GLY A 1 102 ? 5.449 -11.414 23.922 1 85 102 GLY A O 1
ATOM 805 N N . ASP A 1 103 ? 6.41 -11.789 21.922 1 87.75 103 ASP A N 1
ATOM 806 C CA . ASP A 1 103 ? 7.41 -10.742 22.094 1 87.75 103 ASP A CA 1
ATOM 807 C C . ASP A 1 103 ? 6.785 -9.359 21.953 1 87.75 103 ASP A C 1
ATOM 809 O O . ASP A 1 103 ? 5.602 -9.234 21.625 1 87.75 103 ASP A O 1
ATOM 813 N N . SER A 1 104 ? 7.586 -8.359 22.344 1 92.31 104 SER A N 1
ATOM 814 C CA . SER A 1 104 ? 7.207 -6.973 22.078 1 92.31 104 SER A CA 1
ATOM 815 C C . SER A 1 104 ? 8.078 -6.367 20.984 1 92.31 104 SER A C 1
ATOM 817 O O . SER A 1 104 ? 9.234 -6.762 20.812 1 92.31 104 SER A O 1
ATOM 819 N N . MET A 1 105 ? 7.488 -5.504 20.219 1 92.56 105 MET A N 1
ATOM 820 C CA . MET A 1 105 ? 8.25 -4.777 19.219 1 92.56 105 MET A CA 1
ATOM 821 C C . MET A 1 105 ? 7.902 -3.293 19.234 1 92.56 105 MET A C 1
ATOM 823 O O . MET A 1 105 ? 6.781 -2.92 19.578 1 92.56 105 MET A O 1
ATOM 827 N N . THR A 1 106 ? 8.875 -2.49 18.938 1 96.06 106 THR A N 1
ATOM 828 C CA . THR A 1 106 ? 8.672 -1.048 18.875 1 96.06 106 THR A CA 1
ATOM 829 C C . THR A 1 106 ? 9.023 -0.519 17.484 1 96.06 106 THR A C 1
ATOM 831 O O . THR A 1 106 ? 10.109 -0.795 16.969 1 96.06 106 THR A O 1
ATOM 834 N N . LEU A 1 107 ? 8.094 0.149 16.922 1 96.31 107 LEU A N 1
ATOM 835 C CA . LEU A 1 107 ? 8.328 0.874 15.672 1 96.31 107 LEU A CA 1
ATOM 836 C C . LEU A 1 107 ? 8.625 2.344 15.945 1 96.31 107 LEU A C 1
ATOM 838 O O . LEU A 1 107 ? 8.086 2.928 16.891 1 96.31 107 LEU A O 1
ATOM 842 N N . THR A 1 108 ? 9.5 2.916 15.188 1 97.56 108 THR A N 1
ATOM 843 C CA . THR A 1 108 ? 9.859 4.324 15.336 1 97.56 108 THR A CA 1
ATOM 844 C C . THR A 1 108 ? 9.648 5.074 14.023 1 97.56 108 THR A C 1
ATOM 846 O O . THR A 1 108 ? 10.039 4.59 12.953 1 97.56 108 THR A O 1
ATOM 849 N N . CYS A 1 109 ? 9.016 6.148 14.102 1 97.31 109 CYS A N 1
ATOM 850 C CA . CYS A 1 109 ? 8.766 7.039 12.977 1 97.31 109 CYS A CA 1
ATOM 851 C C . CYS A 1 109 ? 9.438 8.391 13.195 1 97.31 109 CYS A C 1
ATOM 853 O O . CYS A 1 109 ? 9.258 9.016 14.242 1 97.31 109 CYS A O 1
ATOM 855 N N . THR A 1 110 ? 10.227 8.875 12.211 1 96.06 110 THR A N 1
ATOM 856 C CA . THR A 1 110 ? 10.961 10.125 12.398 1 96.06 110 THR A CA 1
ATOM 857 C C . THR A 1 110 ? 10.711 11.07 11.227 1 96.06 110 THR A C 1
ATOM 859 O O . THR A 1 110 ? 10.508 10.633 10.094 1 96.06 110 THR A O 1
ATOM 862 N N . VAL A 1 111 ? 10.609 12.312 11.586 1 93.12 111 VAL A N 1
ATOM 863 C CA . VAL A 1 111 ? 10.578 13.422 10.633 1 93.12 111 VAL A CA 1
ATOM 864 C C . VAL A 1 111 ? 11.617 14.461 11.031 1 93.12 111 VAL A C 1
ATOM 866 O O . VAL A 1 111 ? 11.906 14.648 12.219 1 93.12 111 VAL A O 1
ATOM 869 N N . GLU A 1 112 ? 12.227 15.133 10.078 1 87.44 112 GLU A N 1
ATOM 870 C CA . GLU A 1 112 ? 13.336 16.062 10.297 1 87.44 112 GLU A CA 1
ATOM 871 C C . GLU A 1 112 ? 12.898 17.234 11.172 1 87.44 112 GLU A C 1
ATOM 873 O O . GLU A 1 112 ? 13.734 17.906 11.781 1 87.44 112 GLU A O 1
ATOM 878 N N . SER A 1 113 ? 11.742 17.531 11.477 1 87.5 113 SER A N 1
ATOM 879 C CA . SER A 1 113 ? 11.258 18.641 12.281 1 87.5 113 SER A CA 1
ATOM 880 C C . SER A 1 113 ? 10.43 18.141 13.461 1 87.5 113 SER A C 1
ATOM 882 O O . SER A 1 113 ? 10.195 16.938 13.602 1 87.5 113 SER A O 1
ATOM 884 N N . SER A 1 114 ? 10.062 19.062 14.383 1 87.19 114 SER A N 1
ATOM 885 C CA . SER A 1 114 ? 9.391 18.672 15.617 1 87.19 114 SER A CA 1
ATOM 886 C C . SER A 1 114 ? 7.91 19.047 15.578 1 87.19 114 SER A C 1
ATOM 888 O O . SER A 1 114 ? 7.441 19.656 14.617 1 87.19 114 SER A O 1
ATOM 890 N N . GLY A 1 115 ? 7.242 18.609 16.625 1 88.25 115 GLY A N 1
ATOM 891 C CA . GLY A 1 115 ? 5.855 19 16.812 1 88.25 115 GLY A CA 1
ATOM 892 C C . GLY A 1 115 ? 4.871 18.094 16.094 1 88.25 115 GLY A C 1
ATOM 893 O O . GLY A 1 115 ? 3.764 18.531 15.766 1 88.25 115 GLY A O 1
ATOM 894 N N . TRP A 1 116 ? 5.316 16.953 15.844 1 92.31 116 TRP A N 1
ATOM 895 C CA . TRP A 1 116 ? 4.48 16.047 15.047 1 92.31 116 TRP A CA 1
ATOM 896 C C . TRP A 1 116 ? 3.729 15.07 15.945 1 92.31 116 TRP A C 1
ATOM 898 O O . TRP A 1 116 ? 4.23 14.672 17 1 92.31 116 TRP A O 1
ATOM 908 N N . ARG A 1 117 ? 2.525 14.758 15.562 1 93.94 117 ARG A N 1
ATOM 909 C CA . ARG A 1 117 ? 1.837 13.531 15.93 1 93.94 117 ARG A CA 1
ATOM 910 C C . ARG A 1 117 ? 2.027 12.453 14.867 1 93.94 117 ARG A C 1
ATOM 912 O O . ARG A 1 117 ? 2.057 12.758 13.672 1 93.94 117 ARG A O 1
ATOM 919 N N . PHE A 1 118 ? 2.127 11.25 15.32 1 96.62 118 PHE A N 1
ATOM 920 C CA . PHE A 1 118 ? 2.445 10.203 14.352 1 96.62 118 PHE A CA 1
ATOM 921 C C . PHE A 1 118 ? 1.256 9.273 14.148 1 96.62 118 PHE A C 1
ATOM 923 O O . PHE A 1 118 ? 0.554 8.938 15.102 1 96.62 118 PHE A O 1
ATOM 930 N N . TYR A 1 119 ? 1.082 8.93 12.93 1 92.25 119 TYR A N 1
ATOM 931 C CA . TYR A 1 119 ? 0.026 8.039 12.469 1 92.25 119 TYR A CA 1
ATOM 932 C C . TYR A 1 119 ? 0.61 6.766 11.875 1 92.25 119 TYR A C 1
ATOM 934 O O . TYR A 1 119 ? 1.472 6.824 10.992 1 92.25 119 TYR A O 1
ATOM 942 N N . TRP A 1 120 ? 0.145 5.688 12.406 1 92.5 120 TRP A N 1
ATOM 943 C CA . TRP A 1 120 ? 0.691 4.398 12 1 92.5 120 TRP A CA 1
ATOM 944 C C . TRP A 1 120 ? -0.317 3.619 11.164 1 92.5 120 TRP A C 1
ATOM 946 O O . TRP A 1 120 ? -1.505 3.574 11.492 1 92.5 120 TRP A O 1
ATOM 956 N N . TYR A 1 121 ? 0.195 3.033 10.086 1 86.06 121 TYR A N 1
ATOM 957 C CA . TYR A 1 121 ? -0.656 2.314 9.148 1 86.06 121 TYR A CA 1
ATOM 958 C C . TYR A 1 121 ? -0.132 0.903 8.906 1 86.06 121 TYR A C 1
ATOM 960 O O . TYR A 1 121 ? 1.074 0.66 8.984 1 86.06 121 TYR A O 1
ATOM 968 N N . ARG A 1 122 ? -1.082 0.108 8.852 1 77.88 122 ARG A N 1
ATOM 969 C CA . ARG A 1 122 ? -0.794 -1.244 8.383 1 77.88 122 ARG A CA 1
ATOM 970 C C . ARG A 1 122 ? -1.393 -1.486 7.004 1 77.88 122 ARG A C 1
ATOM 972 O O . ARG A 1 122 ? -2.543 -1.914 6.883 1 77.88 122 ARG A O 1
ATOM 979 N N . PRO A 1 123 ? -0.658 -0.895 6.094 1 66.75 123 PRO A N 1
ATOM 980 C CA . PRO A 1 123 ? -1.212 -1.12 4.758 1 66.75 123 PRO A CA 1
ATOM 981 C C . PRO A 1 123 ? -1.576 -2.582 4.508 1 66.75 123 PRO A C 1
ATOM 983 O O . PRO A 1 123 ? -0.802 -3.482 4.848 1 66.75 123 PRO A O 1
ATOM 986 N N . ARG A 1 124 ? -2.887 -2.803 4.832 1 54.56 124 ARG A N 1
ATOM 987 C CA . ARG A 1 124 ? -3.303 -4.164 4.512 1 54.56 124 ARG A CA 1
ATOM 988 C C . ARG A 1 124 ? -3.1 -4.461 3.029 1 54.56 124 ARG A C 1
ATOM 990 O O . ARG A 1 124 ? -3.338 -3.602 2.178 1 54.56 124 ARG A O 1
ATOM 997 N N . GLN A 1 125 ? -2.076 -4.852 2.684 1 49.72 125 GLN A N 1
ATOM 998 C CA . GLN A 1 125 ? -2.166 -5.418 1.342 1 49.72 125 GLN A CA 1
ATOM 999 C C . GLN A 1 125 ? -3.576 -5.918 1.048 1 49.72 125 GLN A C 1
ATOM 1001 O O . GLN A 1 125 ? -4.105 -6.762 1.772 1 49.72 125 GLN A O 1
ATOM 1006 N N . ASP A 1 126 ? -4.488 -4.992 0.948 1 51.69 126 ASP A N 1
ATOM 1007 C CA . ASP A 1 126 ? -5.738 -5.637 0.562 1 51.69 126 ASP A CA 1
ATOM 1008 C C . ASP A 1 126 ? -5.48 -7.012 -0.051 1 51.69 126 ASP A C 1
ATOM 1010 O O . ASP A 1 126 ? -4.797 -7.125 -1.069 1 51.69 126 ASP A O 1
ATOM 1014 N N . SER A 1 127 ? -5.398 -7.91 0.891 1 57.47 127 SER A N 1
ATOM 1015 C CA . SER A 1 127 ? -5.168 -9.32 0.58 1 57.47 127 SER A CA 1
ATOM 1016 C C . SER A 1 127 ? -6.117 -9.805 -0.511 1 57.47 127 SER A C 1
ATOM 1018 O O . SER A 1 127 ? -5.797 -10.742 -1.246 1 57.47 127 SER A O 1
ATOM 1020 N N . GLU A 1 128 ? -7.242 -9.008 -0.685 1 71.75 128 GLU A N 1
ATOM 1021 C CA . GLU A 1 128 ? -8.133 -9.539 -1.708 1 71.75 128 GLU A CA 1
ATOM 1022 C C . GLU A 1 128 ? -8.047 -8.727 -2.994 1 71.75 128 GLU A C 1
ATOM 1024 O O . GLU A 1 128 ? -8.148 -7.496 -2.965 1 71.75 128 GLU A O 1
ATOM 1029 N N . PRO A 1 129 ? -7.754 -9.32 -3.998 1 84.31 129 PRO A N 1
ATOM 1030 C CA . PRO A 1 129 ? -7.719 -8.609 -5.277 1 84.31 129 PRO A CA 1
ATOM 1031 C C . PRO A 1 129 ? -9.039 -7.922 -5.609 1 84.31 129 PRO A C 1
ATOM 1033 O O . PRO A 1 129 ? -10.109 -8.453 -5.309 1 84.31 129 PRO A O 1
ATOM 1036 N N . VAL A 1 130 ? -9.047 -6.684 -6.031 1 85.38 130 VAL A N 1
ATOM 1037 C CA . VAL A 1 130 ? -10.242 -5.965 -6.457 1 85.38 130 VAL A CA 1
ATOM 1038 C C . VAL A 1 130 ? -10.734 -6.52 -7.793 1 85.38 130 VAL A C 1
ATOM 1040 O O . VAL A 1 130 ? -11.891 -6.324 -8.164 1 85.38 130 VAL A O 1
ATOM 1043 N N . ALA A 1 131 ? -9.828 -7.105 -8.539 1 90.62 131 ALA A N 1
ATOM 1044 C CA . ALA A 1 131 ? -10.156 -7.742 -9.812 1 90.62 131 ALA A CA 1
ATOM 1045 C C . ALA A 1 131 ? -9.164 -8.852 -10.148 1 90.62 131 ALA A C 1
ATOM 1047 O O . ALA A 1 131 ? -8.031 -8.852 -9.656 1 90.62 131 ALA A O 1
ATOM 1048 N N . THR A 1 132 ? -9.656 -9.836 -10.836 1 94 132 THR A N 1
ATOM 1049 C CA . THR A 1 132 ? -8.82 -10.875 -11.43 1 94 132 THR A CA 1
ATOM 1050 C C . THR A 1 132 ? -9.055 -10.969 -12.938 1 94 132 THR A C 1
ATOM 1052 O O . THR A 1 132 ? -10.195 -10.914 -13.391 1 94 132 THR A O 1
ATOM 1055 N N . THR A 1 133 ? -7.973 -10.977 -13.68 1 95.75 133 THR A N 1
ATOM 1056 C CA . THR A 1 133 ? -8.102 -11.039 -15.133 1 95.75 133 THR A CA 1
ATOM 1057 C C . THR A 1 133 ? -7.211 -12.133 -15.703 1 95.75 133 THR A C 1
ATOM 1059 O O . THR A 1 133 ? -6.105 -12.367 -15.211 1 95.75 133 THR A O 1
ATOM 1062 N N . SER A 1 134 ? -7.73 -12.82 -16.75 1 93.06 134 SER A N 1
ATOM 1063 C CA . SER A 1 134 ? -6.906 -13.789 -17.453 1 93.06 134 SER A CA 1
ATOM 1064 C C . SER A 1 134 ? -5.91 -13.102 -18.391 1 93.06 134 SER A C 1
ATOM 1066 O O . SER A 1 134 ? -4.84 -13.648 -18.672 1 93.06 134 SER A O 1
ATOM 1068 N N . GLY A 1 135 ? -6.312 -11.867 -18.766 1 91.94 135 GLY A N 1
ATOM 1069 C CA . GLY A 1 135 ? -5.402 -11.055 -19.547 1 91.94 135 GLY A CA 1
ATOM 1070 C C . GLY A 1 135 ? -4.602 -10.078 -18.719 1 91.94 135 GLY A C 1
ATOM 1071 O O . GLY A 1 135 ? -4.879 -9.891 -17.531 1 91.94 135 GLY A O 1
ATOM 1072 N N . SER A 1 136 ? -3.611 -9.508 -19.297 1 96.12 136 SER A N 1
ATOM 1073 C CA . SER A 1 136 ? -2.662 -8.641 -18.594 1 96.12 136 SER A CA 1
ATOM 1074 C C . SER A 1 136 ? -3.266 -7.273 -18.328 1 96.12 136 SER A C 1
ATOM 1076 O O . SER A 1 136 ? -2.604 -6.398 -17.75 1 96.12 136 SER A O 1
ATOM 1078 N N . SER A 1 137 ? -4.508 -7.066 -18.688 1 96.44 137 SER A N 1
ATOM 1079 C CA . SER A 1 137 ? -5.066 -5.719 -18.609 1 96.44 137 SER A CA 1
ATOM 1080 C C . SER A 1 137 ? -6.277 -5.684 -17.688 1 96.44 137 SER A C 1
ATOM 1082 O O . SER A 1 137 ? -7.062 -6.633 -17.641 1 96.44 137 SER A O 1
ATOM 1084 N N . TYR A 1 138 ? -6.52 -4.652 -17.031 1 95.44 138 TYR A N 1
ATOM 1085 C CA . TYR A 1 138 ? -7.664 -4.293 -16.203 1 95.44 138 TYR A CA 1
ATOM 1086 C C . TYR A 1 138 ? -8.203 -2.92 -16.578 1 95.44 138 TYR A C 1
ATOM 1088 O O . TYR A 1 138 ? -7.516 -1.909 -16.406 1 95.44 138 TYR A O 1
ATOM 1096 N N . THR A 1 139 ? -9.359 -2.863 -17.109 1 95.5 139 THR A N 1
ATOM 1097 C CA . THR A 1 139 ? -9.938 -1.608 -17.578 1 95.5 139 THR A CA 1
ATOM 1098 C C . THR A 1 139 ? -11.047 -1.141 -16.641 1 95.5 139 THR A C 1
ATOM 1100 O O . THR A 1 139 ? -11.945 -1.914 -16.297 1 95.5 139 THR A O 1
ATOM 1103 N N . LEU A 1 140 ? -10.953 0.053 -16.141 1 90.88 140 LEU A N 1
ATOM 1104 C CA . LEU A 1 140 ? -12.008 0.742 -15.406 1 90.88 140 LEU A CA 1
ATOM 1105 C C . LEU A 1 140 ? -12.727 1.744 -16.297 1 90.88 140 LEU A C 1
ATOM 1107 O O . LEU A 1 140 ? -12.102 2.65 -16.859 1 90.88 140 LEU A O 1
ATOM 1111 N N . SER A 1 141 ? -13.891 1.465 -16.453 1 91.12 141 SER A N 1
ATOM 1112 C CA . SER A 1 141 ? -14.695 2.395 -17.25 1 91.12 141 SER A CA 1
ATOM 1113 C C . SER A 1 141 ? -15.469 3.35 -16.344 1 91.12 141 SER A C 1
ATOM 1115 O O . SER A 1 141 ? -15.766 3.025 -15.188 1 91.12 141 SER A O 1
ATOM 1117 N N . GLN A 1 142 ? -15.906 4.559 -16.859 1 87.31 142 GLN A N 1
ATOM 1118 C CA . GLN A 1 142 ? -16.656 5.57 -16.125 1 87.31 142 GLN A CA 1
ATOM 1119 C C . GLN A 1 142 ? -16.031 5.824 -14.758 1 87.31 142 GLN A C 1
ATOM 1121 O O . GLN A 1 142 ? -16.703 5.711 -13.727 1 87.31 142 GLN A O 1
ATOM 1126 N N . VAL A 1 143 ? -14.781 6.164 -14.719 1 84.62 143 VAL A N 1
ATOM 1127 C CA . VAL A 1 143 ? -13.969 6.328 -13.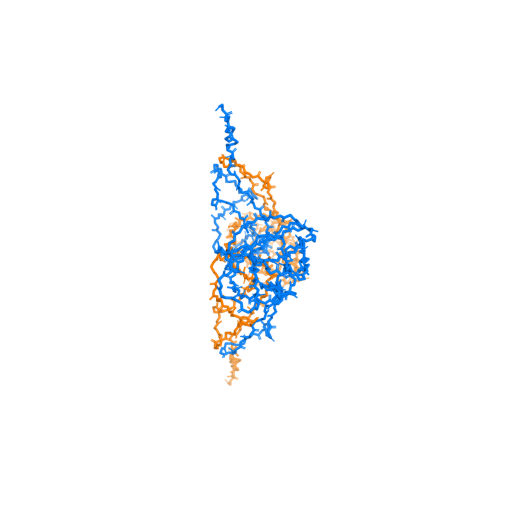516 1 84.62 143 VAL A CA 1
ATOM 1128 C C . VAL A 1 143 ? -14.578 7.406 -12.625 1 84.62 143 VAL A C 1
ATOM 1130 O O . VAL A 1 143 ? -15.023 8.445 -13.109 1 84.62 143 VAL A O 1
ATOM 1133 N N . SER A 1 144 ? -14.688 7.191 -11.328 1 79.12 144 SER A N 1
ATOM 1134 C CA . SER A 1 144 ? -15.117 8.141 -10.305 1 79.12 144 SER A CA 1
ATOM 1135 C C . SER A 1 144 ? -13.961 8.531 -9.391 1 79.12 144 SER A C 1
ATOM 1137 O O . SER A 1 144 ? -12.867 7.957 -9.477 1 79.12 144 SER A O 1
ATOM 1139 N N . VAL A 1 145 ? -14.141 9.453 -8.492 1 71.56 145 VAL A N 1
ATOM 1140 C CA . VAL A 1 145 ? -13.125 9.938 -7.566 1 71.56 145 VAL A CA 1
ATOM 1141 C C . VAL A 1 145 ? -12.648 8.789 -6.684 1 71.56 145 VAL A C 1
ATOM 1143 O O . VAL A 1 145 ? -11.461 8.703 -6.344 1 71.56 145 VAL A O 1
ATOM 1146 N N . SER A 1 146 ? -13.578 7.867 -6.406 1 71.81 146 SER A N 1
ATOM 1147 C CA . SER A 1 146 ? -13.242 6.754 -5.527 1 71.81 146 SER A CA 1
ATOM 1148 C C . SER A 1 146 ? -12.289 5.781 -6.211 1 71.81 146 SER A C 1
ATOM 1150 O O . SER A 1 146 ? -11.664 4.949 -5.551 1 71.81 146 SER A O 1
ATOM 1152 N N . ASP A 1 147 ? -12.203 5.934 -7.52 1 79.06 147 ASP A N 1
ATOM 1153 C CA . ASP A 1 147 ? -11.32 5.035 -8.25 1 79.06 147 ASP A CA 1
ATOM 1154 C C . ASP A 1 147 ? -9.875 5.527 -8.203 1 7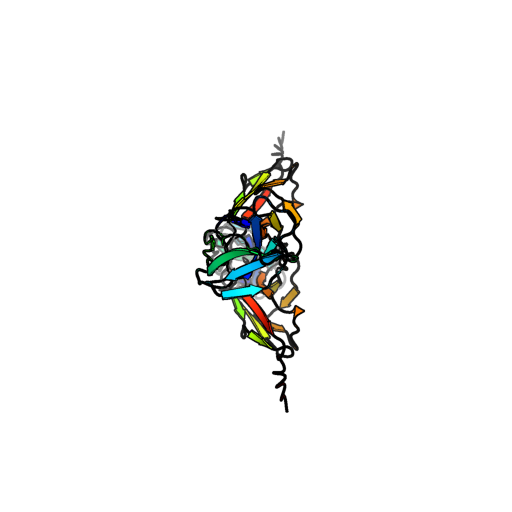9.06 147 ASP A C 1
ATOM 1156 O O . ASP A 1 147 ? -8.953 4.801 -8.594 1 79.06 147 ASP A O 1
ATOM 1160 N N . GLY A 1 148 ? -9.766 6.723 -7.762 1 76.62 148 GLY A N 1
ATOM 1161 C CA . GLY A 1 148 ? -8.406 7.23 -7.621 1 76.62 148 GLY A CA 1
ATOM 1162 C C . GLY A 1 148 ? -7.621 6.535 -6.527 1 76.62 148 GLY A C 1
ATOM 1163 O O . GLY A 1 148 ? -8.203 5.887 -5.656 1 76.62 148 GLY A O 1
ATOM 1164 N N . GLY A 1 149 ? -6.281 6.605 -6.676 1 76.5 149 GLY A N 1
ATOM 1165 C CA . GLY A 1 149 ? -5.422 5.996 -5.672 1 76.5 149 GLY A CA 1
ATOM 1166 C C . GLY A 1 149 ? -4.336 5.125 -6.27 1 76.5 149 GLY A C 1
ATOM 1167 O O . GLY A 1 149 ? -3.938 5.32 -7.422 1 76.5 149 GLY A O 1
ATOM 1168 N N . GLN A 1 150 ? -3.834 4.23 -5.391 1 78.44 150 GLN A N 1
ATOM 1169 C CA . GLN A 1 150 ? -2.742 3.357 -5.816 1 78.44 150 GLN A CA 1
ATOM 1170 C C . GLN A 1 150 ? -3.271 2.014 -6.309 1 78.44 150 GLN A C 1
ATOM 1172 O O . GLN A 1 150 ? -4.23 1.476 -5.75 1 78.44 150 GLN A O 1
ATOM 1177 N N . TYR A 1 151 ? -2.639 1.592 -7.352 1 85.12 151 TYR A N 1
ATOM 1178 C CA . TYR A 1 151 ? -2.918 0.259 -7.871 1 85.12 151 TYR A CA 1
ATOM 1179 C C . TYR A 1 151 ? -1.643 -0.57 -7.965 1 85.12 151 TYR A C 1
ATOM 1181 O O . TYR A 1 151 ? -0.572 -0.039 -8.273 1 85.12 151 TYR A O 1
ATOM 1189 N N . ARG A 1 152 ? -1.736 -1.825 -7.699 1 87.06 152 ARG A N 1
ATOM 1190 C CA . ARG A 1 152 ? -0.669 -2.787 -7.953 1 87.06 152 ARG A CA 1
ATOM 1191 C C . ARG A 1 152 ? -1.236 -4.121 -8.422 1 87.06 152 ARG A C 1
ATOM 1193 O O . ARG A 1 152 ? -2.445 -4.348 -8.359 1 87.06 152 ARG A O 1
ATOM 1200 N N . CYS A 1 153 ? -0.363 -4.926 -8.984 1 93 153 CYS A N 1
ATOM 1201 C CA . CYS A 1 153 ? -0.813 -6.223 -9.469 1 93 153 CYS A CA 1
ATOM 1202 C C . CYS A 1 153 ? 0.201 -7.312 -9.141 1 93 153 CYS A C 1
ATOM 1204 O O . CYS A 1 153 ? 1.318 -7.016 -8.711 1 93 153 CYS A O 1
ATOM 1206 N N . ARG A 1 154 ? -0.217 -8.477 -9.164 1 92.06 154 ARG A N 1
ATOM 1207 C CA . ARG A 1 154 ? 0.639 -9.656 -9.227 1 92.06 154 ARG A CA 1
ATOM 1208 C C . ARG A 1 154 ? 0.029 -10.727 -10.117 1 92.06 154 ARG A C 1
ATOM 1210 O O . ARG A 1 154 ? -1.136 -10.633 -10.508 1 92.06 154 ARG A O 1
ATOM 1217 N N . ALA A 1 155 ? 0.812 -11.633 -10.453 1 94.81 155 ALA A N 1
ATOM 1218 C CA . ALA A 1 155 ? 0.344 -12.734 -11.289 1 94.81 155 ALA A CA 1
ATOM 1219 C C . ALA A 1 155 ? 0.398 -14.055 -10.531 1 94.81 155 ALA A C 1
ATOM 1221 O O . ALA A 1 155 ? 1.194 -14.211 -9.602 1 94.81 155 ALA A O 1
ATOM 1222 N N . GLY A 1 156 ? -0.522 -14.891 -10.836 1 92.44 156 GLY A N 1
ATOM 1223 C CA . GLY A 1 156 ? -0.565 -16.219 -10.234 1 92.44 156 GLY A CA 1
ATOM 1224 C C . GLY A 1 156 ? -0.876 -17.312 -11.234 1 92.44 156 GLY A C 1
ATOM 1225 O O . GLY A 1 156 ? -1.641 -17.109 -12.18 1 92.44 156 GLY A O 1
ATOM 1226 N N . ARG A 1 157 ? -0.296 -18.547 -11.07 1 90.31 157 ARG A N 1
ATOM 1227 C CA . ARG A 1 157 ? -0.653 -19.719 -11.875 1 90.31 157 ARG A CA 1
ATOM 1228 C C . ARG A 1 157 ? -0.38 -21.016 -11.125 1 90.31 157 ARG A C 1
ATOM 1230 O O . ARG A 1 157 ? 0.341 -21.016 -10.125 1 90.31 157 ARG A O 1
ATOM 1237 N N . GLY A 1 158 ? -1.059 -22.078 -11.641 1 84.5 158 GLY A N 1
ATOM 1238 C CA . GLY A 1 158 ? -0.861 -23.406 -11.07 1 84.5 158 GLY A CA 1
ATOM 1239 C C . GLY A 1 158 ? -1.812 -23.703 -9.93 1 84.5 158 GLY A C 1
ATOM 1240 O O . GLY A 1 158 ? -2.676 -22.891 -9.594 1 84.5 158 GLY A O 1
ATOM 1241 N N . ASP A 1 159 ? -1.674 -25 -9.43 1 82.25 159 ASP A N 1
ATOM 1242 C CA . ASP A 1 159 ? -2.443 -25.484 -8.289 1 82.25 159 ASP A CA 1
ATOM 1243 C C . ASP A 1 159 ? -1.576 -26.344 -7.375 1 82.25 159 ASP A C 1
ATOM 1245 O O . ASP A 1 159 ? -1.184 -27.453 -7.746 1 82.25 159 ASP A O 1
ATOM 1249 N N . PRO A 1 160 ? -1.375 -25.922 -6.254 1 83.62 160 PRO A N 1
ATOM 1250 C CA . PRO A 1 160 ? -1.726 -24.609 -5.676 1 83.62 160 PRO A CA 1
ATOM 1251 C C . PRO A 1 160 ? -1.133 -23.453 -6.457 1 83.62 160 PRO A C 1
ATOM 1253 O O . PRO A 1 160 ? -0.135 -23.609 -7.164 1 83.62 160 PRO A O 1
ATOM 1256 N N . VAL A 1 161 ? -1.772 -22.297 -6.203 1 86.19 161 VAL A N 1
ATOM 1257 C CA . VAL A 1 161 ? -1.397 -21.141 -7.012 1 86.19 161 VAL A CA 1
ATOM 1258 C C . VAL A 1 161 ? -0.018 -20.641 -6.586 1 86.19 161 VAL A C 1
ATOM 1260 O O . VAL A 1 161 ? 0.245 -20.469 -5.395 1 86.19 161 VAL A O 1
ATOM 1263 N N . TYR A 1 162 ? 0.845 -20.516 -7.586 1 87.88 162 TYR A N 1
ATOM 1264 C CA . TYR A 1 162 ? 2.123 -19.828 -7.438 1 87.88 162 TYR A CA 1
ATOM 1265 C C . TYR A 1 162 ? 1.998 -18.344 -7.812 1 87.88 162 TYR A C 1
ATOM 1267 O O . TYR A 1 162 ? 1.609 -18.016 -8.938 1 87.88 162 TYR A O 1
ATOM 1275 N N . TYR A 1 163 ? 2.357 -17.453 -6.863 1 88.69 163 TYR A N 1
ATOM 1276 C CA . TYR A 1 163 ? 2.223 -16.016 -7.109 1 88.69 163 TYR A CA 1
ATOM 1277 C C . TYR A 1 163 ? 3.584 -15.383 -7.344 1 88.69 163 TYR A C 1
ATOM 1279 O O . TYR A 1 163 ? 4.566 -15.727 -6.688 1 88.69 163 TYR A O 1
ATOM 1287 N N . THR A 1 164 ? 3.582 -14.461 -8.289 1 90.94 164 THR A N 1
ATOM 1288 C CA . THR A 1 164 ? 4.742 -13.586 -8.414 1 90.94 164 THR A CA 1
ATOM 1289 C C . THR A 1 164 ? 4.824 -12.617 -7.238 1 90.94 164 THR A C 1
ATOM 1291 O O . THR A 1 164 ? 3.9 -12.539 -6.43 1 90.94 164 THR A O 1
ATOM 1294 N N . GLN A 1 165 ? 5.973 -11.969 -7.191 1 85.94 165 GLN A N 1
ATOM 1295 C CA . GLN A 1 165 ? 5.992 -10.797 -6.32 1 85.94 165 GLN A CA 1
ATOM 1296 C C . GLN A 1 165 ? 5.02 -9.727 -6.809 1 85.94 165 GLN A C 1
ATOM 1298 O O . GLN A 1 165 ? 4.703 -9.672 -8 1 85.94 165 GLN A O 1
ATOM 1303 N N . TYR A 1 166 ? 4.527 -8.938 -5.867 1 84.5 166 TYR A N 1
ATOM 1304 C CA . TYR A 1 166 ? 3.713 -7.785 -6.238 1 84.5 166 TYR A CA 1
ATOM 1305 C C . TYR A 1 166 ? 4.512 -6.809 -7.098 1 84.5 166 TYR A C 1
ATOM 1307 O O . TYR A 1 166 ? 5.727 -6.688 -6.941 1 84.5 166 TYR A O 1
ATOM 1315 N N . SER A 1 167 ? 3.752 -6.172 -7.945 1 88.62 167 SER A N 1
ATOM 1316 C CA . SER A 1 167 ? 4.352 -5.047 -8.656 1 88.62 167 SER A CA 1
ATOM 1317 C C . SER A 1 167 ? 4.555 -3.854 -7.73 1 88.62 167 SER A C 1
ATOM 1319 O O . SER A 1 167 ? 4.043 -3.836 -6.609 1 88.62 167 SER A O 1
ATOM 1321 N N . GLU A 1 168 ? 5.398 -2.893 -8.242 1 83.38 168 GLU A N 1
ATOM 1322 C CA . GLU A 1 168 ? 5.293 -1.568 -7.637 1 83.38 168 GLU A CA 1
ATOM 1323 C C . GLU A 1 168 ? 3.883 -1.007 -7.77 1 83.38 168 GLU A C 1
ATOM 1325 O O . GLU A 1 168 ? 3.002 -1.655 -8.344 1 83.38 168 GLU A O 1
ATOM 1330 N N . THR A 1 169 ? 3.607 0.139 -7.219 1 82.38 169 THR A N 1
ATOM 1331 C CA . THR A 1 169 ? 2.285 0.748 -7.324 1 82.38 169 THR A CA 1
ATOM 1332 C C . THR A 1 169 ? 2.273 1.828 -8.406 1 82.38 169 THR A C 1
ATOM 1334 O O . THR A 1 169 ? 3.312 2.41 -8.719 1 82.38 169 THR A O 1
ATOM 1337 N N . VAL A 1 170 ? 1.151 1.984 -9.078 1 85.5 170 VAL A N 1
ATOM 1338 C CA . VAL A 1 170 ? 0.875 3.15 -9.914 1 85.5 170 VAL A CA 1
ATOM 1339 C C . VAL A 1 170 ? -0.195 4.016 -9.25 1 85.5 170 VAL A C 1
ATOM 1341 O O . VAL A 1 170 ? -1.157 3.496 -8.68 1 85.5 170 VAL A O 1
ATOM 1344 N N . HIS A 1 171 ? 0.027 5.281 -9.188 1 80.38 171 HIS A N 1
ATOM 1345 C CA . HIS A 1 171 ? -0.924 6.215 -8.594 1 80.38 171 HIS A CA 1
ATOM 1346 C C . HIS A 1 171 ? -1.812 6.852 -9.656 1 80.38 171 HIS A C 1
ATOM 1348 O O . HIS A 1 171 ? -1.312 7.402 -10.633 1 80.38 171 HIS A O 1
ATOM 1354 N N . ILE A 1 172 ? -3.053 6.75 -9.508 1 82 172 ILE A N 1
ATOM 1355 C CA . ILE A 1 172 ? -4.043 7.332 -10.406 1 82 172 ILE A CA 1
ATOM 1356 C C . ILE A 1 172 ? -4.719 8.523 -9.734 1 82 172 ILE A C 1
ATOM 1358 O O . ILE A 1 172 ? -5.285 8.383 -8.641 1 82 172 ILE A O 1
ATOM 1362 N N . GLN A 1 173 ? -4.582 9.656 -10.312 1 77.56 173 GLN A N 1
ATOM 1363 C CA . GLN A 1 173 ? -5.277 10.852 -9.836 1 77.56 173 GLN A CA 1
ATOM 1364 C C . GLN A 1 173 ? -6.527 11.125 -10.664 1 77.56 173 GLN A C 1
ATOM 1366 O O . GLN A 1 173 ? -6.449 11.266 -11.891 1 77.56 173 GLN A O 1
ATOM 1371 N N . VAL A 1 174 ? -7.656 11.156 -9.992 1 73.94 174 VAL 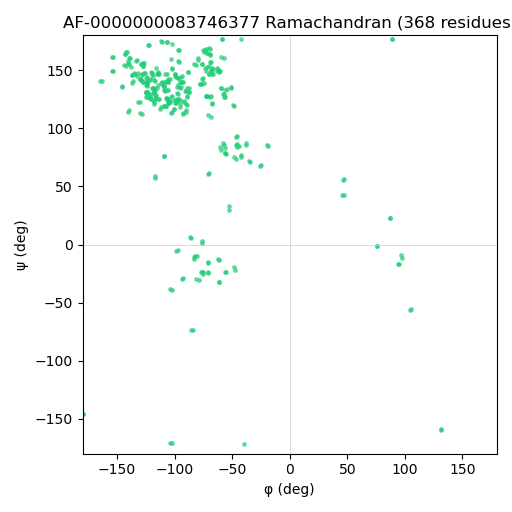A N 1
ATOM 1372 C CA . VAL A 1 174 ? -8.914 11.453 -10.68 1 73.94 174 VAL A CA 1
ATOM 1373 C C . VAL A 1 174 ? -9.352 12.883 -10.359 1 73.94 174 VAL A C 1
ATOM 1375 O O . VAL A 1 174 ? -9.422 13.273 -9.195 1 73.94 174 VAL A O 1
ATOM 1378 N N . SER A 1 175 ? -9.547 13.703 -11.336 1 76.12 175 SER A N 1
ATOM 1379 C CA . SER A 1 175 ? -9.945 15.094 -11.133 1 76.12 175 SER A CA 1
ATOM 1380 C C . SER A 1 175 ? -11.297 15.383 -11.781 1 76.12 175 SER A C 1
ATOM 1382 O O . SER A 1 175 ? -11.648 14.766 -12.789 1 76.12 175 SER A O 1
ATOM 1384 N N . GLY A 1 176 ? -12.18 16.062 -11.078 1 64.31 176 GLY A N 1
ATOM 1385 C CA . GLY A 1 176 ? -13.43 16.531 -11.664 1 64.31 176 GLY A CA 1
ATOM 1386 C C . GLY A 1 176 ? -13.258 17.75 -12.547 1 64.31 176 GLY A C 1
ATOM 1387 O O . GLY A 1 176 ? -12.258 18.469 -12.445 1 64.31 176 GLY A O 1
ATOM 1388 N N . GLU A 1 177 ? -13.93 17.766 -13.672 1 55.34 177 GLU A N 1
ATOM 1389 C CA . GLU A 1 177 ? -13.922 18.984 -14.477 1 55.34 177 GLU A CA 1
ATOM 1390 C C . GLU A 1 177 ? -14.188 20.203 -13.617 1 55.34 177 GLU A C 1
ATOM 1392 O O . GLU A 1 177 ? -15.133 20.234 -12.828 1 55.34 177 GLU A O 1
ATOM 1397 N N . SER A 1 178 ? -13.211 20.766 -13.008 1 45.34 178 SER A N 1
ATOM 1398 C CA . SER A 1 178 ? -13.531 22.078 -12.477 1 45.34 178 SER A CA 1
ATOM 1399 C C . SER A 1 178 ? -14.281 22.922 -13.5 1 45.34 178 SER A C 1
ATOM 1401 O O . SER A 1 178 ? -13.844 23.062 -14.648 1 45.34 178 SER A O 1
ATOM 1403 N N . ASN A 1 179 ? -15.539 22.797 -13.547 1 41.72 179 ASN A N 1
ATOM 1404 C CA . ASN A 1 179 ? -16.219 23.891 -14.25 1 41.72 179 ASN A CA 1
ATOM 1405 C C . ASN A 1 179 ? -15.562 25.234 -13.945 1 41.72 179 ASN A C 1
ATOM 1407 O O . ASN A 1 179 ? -15.453 25.641 -12.781 1 41.72 179 ASN A O 1
ATOM 1411 N N . SER A 1 180 ? -14.609 25.625 -14.625 1 41.66 180 SER A N 1
ATOM 1412 C CA . SER A 1 180 ? -14.289 27.047 -14.609 1 41.66 180 SER A CA 1
ATOM 1413 C C . SER A 1 180 ? -15.547 27.891 -14.492 1 41.66 180 SER A C 1
ATOM 1415 O O . SER A 1 180 ? -16.328 27.969 -15.438 1 41.66 180 SER A O 1
ATOM 1417 N N . PHE A 1 181 ? -16.203 27.922 -13.422 1 35.84 181 PHE A N 1
ATOM 1418 C CA . PHE A 1 181 ? -17.203 28.969 -13.203 1 35.84 181 PHE A CA 1
ATOM 1419 C C . PHE A 1 181 ? -16.625 30.344 -13.523 1 35.84 181 PHE A C 1
ATOM 1421 O O . PHE A 1 181 ? -15.719 30.812 -12.844 1 35.84 181 PHE A O 1
ATOM 1428 N N . ASN A 1 182 ? -16.484 30.641 -14.758 1 38.22 182 ASN A N 1
ATOM 1429 C CA . ASN A 1 182 ? -16.406 32.062 -15.117 1 38.22 182 ASN A CA 1
ATOM 1430 C C . ASN A 1 182 ? -17.422 32.906 -14.352 1 38.22 182 ASN A C 1
ATOM 1432 O O . ASN A 1 182 ? -18.625 32.781 -14.586 1 38.22 182 ASN A O 1
ATOM 1436 N N . ILE A 1 183 ? -17.188 33.156 -13.156 1 35.28 183 ILE A N 1
ATOM 1437 C CA . ILE A 1 183 ? -17.938 34.219 -12.508 1 35.28 183 ILE A CA 1
ATOM 1438 C C . ILE A 1 183 ? -17.797 35.5 -13.289 1 35.28 183 ILE A C 1
ATOM 1440 O O . ILE A 1 183 ? -16.703 36.062 -13.367 1 35.28 183 ILE A O 1
ATOM 1444 N N . ILE A 1 184 ? -18.516 35.656 -14.406 1 33.97 184 ILE A N 1
ATOM 1445 C CA . ILE A 1 184 ? -18.719 37 -14.977 1 33.97 184 ILE A CA 1
ATOM 1446 C C . ILE A 1 184 ? -19.438 37.875 -13.977 1 33.97 184 ILE A C 1
ATOM 1448 O O . ILE A 1 184 ? -20.578 37.625 -13.609 1 33.97 184 ILE A O 1
ATOM 1452 N N . ILE A 1 185 ? -18.641 38.469 -13.055 1 33.34 185 ILE A N 1
ATOM 1453 C CA . ILE A 1 185 ? -19.141 39.688 -12.414 1 33.34 185 ILE A CA 1
ATOM 1454 C C . ILE A 1 185 ? -19.484 40.719 -13.477 1 33.34 185 ILE A C 1
ATOM 1456 O O . ILE A 1 185 ? -18.609 41.188 -14.227 1 33.34 185 ILE A O 1
ATOM 1460 N N . SER A 1 186 ? -20.719 40.625 -14.094 1 28.47 186 SER A N 1
ATOM 1461 C CA . SER A 1 186 ? -21.281 41.875 -14.617 1 28.47 186 SER A CA 1
ATOM 1462 C C . SER A 1 186 ? -21.719 42.812 -13.492 1 28.47 186 SER A C 1
ATOM 1464 O O . SER A 1 186 ? -22.094 42.344 -12.414 1 28.47 186 SER A O 1
ATOM 1466 N N . MET B 1 1 ? 5.91 -43.812 -29.953 1 78.81 1 MET B N 1
ATOM 1467 C CA . MET B 1 1 ? 7.012 -43.188 -29.234 1 78.81 1 MET B CA 1
ATOM 1468 C C . MET B 1 1 ? 6.488 -42.312 -28.109 1 78.81 1 MET B C 1
ATOM 1470 O O . MET B 1 1 ? 5.477 -41.625 -28.266 1 78.81 1 MET B O 1
ATOM 1474 N N . ALA B 1 2 ? 7.062 -42.5 -26.938 1 88.75 2 ALA B N 1
ATOM 1475 C CA . ALA B 1 2 ? 6.617 -41.719 -25.781 1 88.75 2 ALA B CA 1
ATOM 1476 C C . ALA B 1 2 ? 7.18 -40.312 -25.812 1 88.75 2 ALA B C 1
ATOM 1478 O O . ALA B 1 2 ? 8.289 -40.094 -26.297 1 88.75 2 ALA B O 1
ATOM 1479 N N . SER B 1 3 ? 6.359 -39.312 -25.469 1 91.5 3 SER B N 1
ATOM 1480 C CA . SER B 1 3 ? 6.805 -37.938 -25.344 1 91.5 3 SER B CA 1
ATOM 1481 C C . SER B 1 3 ? 6.316 -37.312 -24.047 1 91.5 3 SER B C 1
ATOM 1483 O O . SER B 1 3 ? 5.27 -37.688 -23.516 1 91.5 3 SER B O 1
ATOM 1485 N N . VAL B 1 4 ? 7.172 -36.406 -23.531 1 91.56 4 VAL B N 1
ATOM 1486 C CA . VAL B 1 4 ? 6.824 -35.719 -22.312 1 91.56 4 VAL B CA 1
ATOM 1487 C C . VAL B 1 4 ? 6.711 -34.219 -22.594 1 91.56 4 VAL B C 1
ATOM 1489 O O . VAL B 1 4 ? 7.516 -33.656 -23.344 1 91.56 4 VAL B O 1
ATOM 1492 N N . SER B 1 5 ? 5.656 -33.625 -22.109 1 89.81 5 SER B N 1
ATOM 1493 C CA . SER B 1 5 ? 5.484 -32.188 -22.188 1 89.81 5 SER B CA 1
ATOM 1494 C C . SER B 1 5 ? 5.145 -31.594 -20.828 1 89.81 5 SER B C 1
ATOM 1496 O O . SER B 1 5 ? 4.797 -32.312 -19.891 1 89.81 5 SER B O 1
ATOM 1498 N N . VAL B 1 6 ? 5.492 -30.328 -20.766 1 86.88 6 VAL B N 1
ATOM 1499 C CA . VAL B 1 6 ? 5.207 -29.656 -19.516 1 86.88 6 VAL B CA 1
ATOM 1500 C C . VAL B 1 6 ? 4.348 -28.422 -19.781 1 86.88 6 VAL B C 1
ATOM 1502 O O . VAL B 1 6 ? 4.5 -27.75 -20.812 1 86.88 6 VAL B O 1
ATOM 1505 N N . SER B 1 7 ? 3.396 -28.203 -18.875 1 81.12 7 SER B N 1
ATOM 1506 C CA . SER B 1 7 ? 2.592 -26.984 -18.875 1 81.12 7 SER B CA 1
ATOM 1507 C C . SER B 1 7 ? 2.668 -26.281 -17.516 1 81.12 7 SER B C 1
ATOM 1509 O O . SER B 1 7 ? 2.455 -26.891 -16.469 1 81.12 7 SER B O 1
ATOM 1511 N N . PRO B 1 8 ? 3.035 -24.922 -17.547 1 75.5 8 PRO B N 1
ATOM 1512 C CA . PRO B 1 8 ? 3.346 -24.078 -18.703 1 75.5 8 PRO B CA 1
ATOM 1513 C C . PRO B 1 8 ? 4.738 -24.344 -19.281 1 75.5 8 PRO B C 1
ATOM 1515 O O . PRO B 1 8 ? 5.598 -24.891 -18.578 1 75.5 8 PRO B O 1
ATOM 1518 N N . HIS B 1 9 ? 4.953 -24 -20.688 1 72.25 9 HIS B N 1
ATOM 1519 C CA . HIS B 1 9 ? 6.191 -24.297 -21.391 1 72.25 9 HIS B CA 1
ATOM 1520 C C . HIS B 1 9 ? 7.215 -23.172 -21.203 1 72.25 9 HIS B C 1
ATOM 1522 O O . HIS B 1 9 ? 8.375 -23.312 -21.594 1 72.25 9 HIS B O 1
ATOM 1528 N N . ASP B 1 10 ? 6.965 -22.312 -20.469 1 76.38 10 ASP B N 1
ATOM 1529 C CA . ASP B 1 10 ? 7.801 -21.109 -20.375 1 76.38 10 ASP B CA 1
ATOM 1530 C C . ASP B 1 10 ? 8.695 -21.156 -19.141 1 76.38 10 ASP B C 1
ATOM 1532 O O . ASP B 1 10 ? 8.922 -22.234 -18.562 1 76.38 10 ASP B O 1
ATOM 1536 N N . LEU B 1 11 ? 9.344 -20.047 -18.875 1 81.19 11 LEU B N 1
ATOM 1537 C CA . LEU B 1 11 ? 10.18 -19.891 -17.688 1 81.19 11 LEU B CA 1
ATOM 1538 C C . LEU B 1 11 ? 9.438 -20.328 -16.438 1 81.19 11 LEU B C 1
ATOM 1540 O O . LEU B 1 11 ? 8.289 -19.953 -16.219 1 81.19 11 LEU B O 1
ATOM 1544 N N . LEU B 1 12 ? 10.109 -21.391 -15.797 1 86.56 12 LEU B N 1
ATOM 1545 C CA . LEU B 1 12 ? 9.523 -21.906 -14.57 1 86.56 12 LEU B CA 1
ATOM 1546 C C . LEU B 1 12 ? 10.273 -21.391 -13.344 1 86.56 12 LEU B C 1
ATOM 1548 O O . LEU B 1 12 ? 11.461 -21.078 -13.43 1 86.56 12 LEU B O 1
ATOM 1552 N N . TYR B 1 13 ? 9.562 -21.312 -12.305 1 85.06 13 TYR B N 1
ATOM 1553 C CA . TYR B 1 13 ? 10.125 -20.734 -11.094 1 85.06 13 TYR B CA 1
ATOM 1554 C C . TYR B 1 13 ? 10.125 -21.75 -9.953 1 85.06 13 TYR B C 1
ATOM 1556 O O . TYR B 1 13 ? 9.242 -22.609 -9.883 1 85.06 13 TYR B O 1
ATOM 1564 N N . SER B 1 14 ? 11.148 -21.594 -9.148 1 83.31 14 SER B N 1
ATOM 1565 C CA . SER B 1 14 ? 11.297 -22.516 -8.023 1 83.31 14 SER B CA 1
ATOM 1566 C C . SER B 1 14 ? 10.07 -22.484 -7.117 1 83.31 14 SER B C 1
ATOM 1568 O O . SER B 1 14 ? 9.602 -21.406 -6.73 1 83.31 14 SER B O 1
ATOM 1570 N N . GLY B 1 15 ? 9.555 -23.688 -6.824 1 81.38 15 GLY B N 1
ATOM 1571 C CA . GLY B 1 15 ? 8.461 -23.812 -5.875 1 81.38 15 GLY B CA 1
ATOM 1572 C C . GLY B 1 15 ? 7.098 -23.875 -6.543 1 81.38 15 GLY B C 1
ATOM 1573 O O . GLY B 1 15 ? 6.086 -24.125 -5.879 1 81.38 15 GLY B O 1
ATOM 1574 N N . GLU B 1 16 ? 7.078 -23.625 -7.82 1 83.5 16 GLU B N 1
ATOM 1575 C CA . GLU B 1 16 ? 5.773 -23.719 -8.477 1 83.5 16 GLU B CA 1
ATOM 1576 C C . GLU B 1 16 ? 5.445 -25.156 -8.859 1 83.5 16 GLU B C 1
ATOM 1578 O O . GLU B 1 16 ? 6.344 -25.984 -9.039 1 83.5 16 GLU B O 1
ATOM 1583 N N . THR B 1 17 ? 4.191 -25.438 -8.969 1 84.06 17 THR B N 1
ATOM 1584 C CA . THR B 1 17 ? 3.744 -26.766 -9.383 1 84.06 17 THR B CA 1
ATOM 1585 C C . THR B 1 17 ? 3.43 -26.797 -10.875 1 84.06 17 THR B C 1
ATOM 1587 O O . THR B 1 17 ? 2.74 -25.906 -11.383 1 84.06 17 THR B O 1
ATOM 1590 N N . VAL B 1 18 ? 4.02 -27.812 -11.508 1 87.19 18 VAL B N 1
ATOM 1591 C CA . VAL B 1 18 ? 3.758 -27.984 -12.938 1 87.19 18 VAL B CA 1
ATOM 1592 C C . VAL B 1 18 ? 3.299 -29.406 -13.227 1 87.19 18 VAL B C 1
ATOM 1594 O O . VAL B 1 18 ? 3.557 -30.312 -12.43 1 87.19 18 VAL B O 1
ATOM 1597 N N . THR B 1 19 ? 2.562 -29.5 -14.266 1 88 19 THR B N 1
ATOM 1598 C CA . THR B 1 19 ? 2.072 -30.812 -14.641 1 88 19 THR B CA 1
ATOM 1599 C C . THR B 1 19 ? 2.807 -31.328 -15.875 1 88 19 THR B C 1
ATOM 1601 O O . THR B 1 19 ? 2.887 -30.641 -16.891 1 88 19 THR B O 1
ATOM 1604 N N . LEU B 1 20 ? 3.346 -32.5 -15.703 1 90.75 20 LEU B N 1
ATOM 1605 C CA . LEU B 1 20 ? 3.951 -33.219 -16.828 1 90.75 20 LEU B CA 1
ATOM 1606 C C . LEU B 1 20 ? 2.939 -34.156 -17.484 1 90.75 20 LEU B C 1
ATOM 1608 O O . LEU B 1 20 ? 2.107 -34.75 -16.812 1 90.75 20 LEU B O 1
ATOM 1612 N N . GLN B 1 21 ? 2.994 -34.188 -18.766 1 91.94 21 GLN B N 1
ATOM 1613 C CA . GLN B 1 21 ? 2.105 -35.062 -19.516 1 91.94 21 GLN B CA 1
ATOM 1614 C C . GLN B 1 21 ? 2.902 -36.031 -20.375 1 91.94 21 GLN B C 1
ATOM 1616 O O . GLN B 1 21 ? 3.832 -35.656 -21.078 1 91.94 21 GLN B O 1
ATOM 1621 N N . CYS B 1 22 ? 2.553 -37.281 -20.203 1 92.69 22 CYS B N 1
ATOM 1622 C CA . CYS B 1 22 ? 3.164 -38.312 -21.016 1 92.69 22 CYS B CA 1
ATOM 1623 C C . CYS B 1 22 ? 2.209 -38.812 -22.094 1 92.69 22 CYS B C 1
ATOM 1625 O O . CYS B 1 22 ? 1.085 -39.219 -21.797 1 92.69 22 CYS B O 1
ATOM 1627 N N . ASP B 1 23 ? 2.641 -38.719 -23.266 1 91.88 23 ASP B N 1
ATOM 1628 C CA . ASP B 1 23 ? 1.859 -39.188 -24.406 1 91.88 23 ASP B CA 1
ATOM 1629 C C . ASP B 1 23 ? 2.545 -40.406 -25.062 1 91.88 23 ASP B C 1
ATOM 1631 O O . ASP B 1 23 ? 3.715 -40.312 -25.438 1 91.88 23 ASP B O 1
ATOM 1635 N N . ILE B 1 24 ? 1.877 -41.5 -25.031 1 89.12 24 ILE B N 1
ATOM 1636 C CA . ILE B 1 24 ? 2.381 -42.688 -25.703 1 89.12 24 ILE B CA 1
ATOM 1637 C C . ILE B 1 24 ? 1.412 -43.125 -26.797 1 89.12 24 ILE B C 1
ATOM 1639 O O . ILE B 1 24 ? 0.213 -43.25 -26.547 1 89.12 24 ILE B O 1
ATOM 1643 N N . SER B 1 25 ? 1.939 -43.188 -27.922 1 79.75 25 SER B N 1
ATOM 1644 C CA . SER B 1 25 ? 1.14 -43.594 -29.078 1 79.75 25 SER B CA 1
ATOM 1645 C C . SER B 1 25 ? 0.856 -45.094 -29.016 1 79.75 25 SER B C 1
ATOM 1647 O O . SER B 1 25 ? 1.574 -45.844 -28.359 1 79.75 25 SER B O 1
ATOM 1649 N N . ASP B 1 26 ? -0.358 -45.531 -29.578 1 73.06 26 ASP B N 1
ATOM 1650 C CA . ASP B 1 26 ? -0.687 -46.875 -30.047 1 73.06 26 ASP B CA 1
ATOM 1651 C C . ASP B 1 26 ? -1.602 -47.594 -29.062 1 73.06 26 ASP B C 1
ATOM 1653 O O . ASP B 1 26 ? -2.547 -48.25 -29.469 1 73.06 26 ASP B O 1
ATOM 1657 N N . TYR B 1 27 ? -1.128 -47.688 -27.781 1 65.94 27 TYR B N 1
ATOM 1658 C CA . TYR B 1 27 ? -1.913 -48.562 -26.906 1 65.94 27 TYR B CA 1
ATOM 1659 C C . TYR B 1 27 ? -2.576 -47.75 -25.797 1 65.94 27 TYR B C 1
ATOM 1661 O O . TYR B 1 27 ? -2.186 -46.594 -25.531 1 65.94 27 TYR B O 1
ATOM 1669 N N . THR B 1 28 ? -3.76 -48.281 -25.406 1 70.81 28 THR B N 1
ATOM 1670 C CA . THR B 1 28 ? -4.562 -47.531 -24.453 1 70.81 28 THR B CA 1
ATOM 1671 C C . THR B 1 28 ? -4.344 -48.031 -23.031 1 70.81 28 THR B C 1
ATOM 1673 O O . THR B 1 28 ? -4.746 -47.375 -22.078 1 70.81 28 THR B O 1
ATOM 1676 N N . ASP B 1 29 ? -3.561 -49.094 -22.891 1 80.38 29 ASP B N 1
ATOM 1677 C CA . ASP B 1 29 ? -3.559 -49.656 -21.531 1 80.38 29 ASP B CA 1
ATOM 1678 C C . ASP B 1 29 ? -2.168 -49.562 -20.906 1 80.38 29 ASP B C 1
ATOM 1680 O O . ASP B 1 29 ? -1.595 -50.594 -20.516 1 80.38 29 ASP B O 1
ATOM 1684 N N . TRP B 1 30 ? -1.659 -48.375 -20.828 1 86.75 30 TRP B N 1
ATOM 1685 C CA . TRP B 1 30 ? -0.323 -48.188 -20.266 1 86.75 30 TRP B CA 1
ATOM 1686 C C . TRP B 1 30 ? -0.396 -47.844 -18.781 1 86.75 30 TRP B C 1
ATOM 1688 O O . TRP B 1 30 ? -1.279 -47.094 -18.359 1 86.75 30 TRP B O 1
ATOM 1698 N N . THR B 1 31 ? 0.481 -48.5 -18.031 1 88.12 31 THR B N 1
ATOM 1699 C CA . THR B 1 31 ? 0.925 -47.875 -16.781 1 88.12 31 THR B CA 1
ATOM 1700 C C . THR B 1 31 ? 2.125 -46.969 -17.016 1 88.12 31 THR B C 1
ATOM 1702 O O . THR B 1 31 ? 3.074 -47.344 -17.703 1 88.12 31 THR B O 1
ATOM 1705 N N . TYR B 1 32 ? 2.061 -45.812 -16.516 1 91.62 32 TYR B N 1
ATOM 1706 C CA . TYR B 1 32 ? 3.084 -44.812 -16.828 1 91.62 32 TYR B CA 1
ATOM 1707 C C . TYR B 1 32 ? 4.168 -44.781 -15.758 1 91.62 32 TYR B C 1
ATOM 1709 O O . TYR B 1 32 ? 3.877 -44.594 -14.57 1 91.62 32 TYR B O 1
ATOM 1717 N N . TRP B 1 33 ? 5.281 -45.062 -16.172 1 92.12 33 TRP B N 1
ATOM 1718 C CA . TRP B 1 33 ? 6.465 -44.969 -15.32 1 92.12 33 TRP B CA 1
ATOM 1719 C C . TRP B 1 33 ? 7.227 -43.688 -15.562 1 92.12 33 TRP B C 1
ATOM 1721 O O . TRP B 1 33 ? 7.68 -43.406 -16.672 1 92.12 33 TRP B O 1
ATOM 1731 N N . TRP B 1 34 ? 7.43 -42.938 -14.516 1 93.31 34 TRP B N 1
ATOM 1732 C CA . TRP B 1 34 ? 8.078 -41.625 -14.609 1 93.31 34 TRP B CA 1
ATOM 1733 C C . TRP B 1 34 ? 9.508 -41.688 -14.078 1 93.31 34 TRP B C 1
ATOM 1735 O O . TRP B 1 34 ? 9.773 -42.344 -13.07 1 93.31 34 TRP B O 1
ATOM 1745 N N . TYR B 1 35 ? 10.344 -40.969 -14.828 1 92.69 35 TYR B N 1
ATOM 1746 C CA . TYR B 1 35 ? 11.75 -40.906 -14.453 1 92.69 35 TYR B CA 1
ATOM 1747 C C . TYR B 1 35 ? 12.219 -39.469 -14.281 1 92.69 35 TYR B C 1
ATOM 1749 O O . TYR B 1 35 ? 11.828 -38.594 -15.047 1 92.69 35 TYR B O 1
ATOM 1757 N N . ARG B 1 36 ? 12.977 -39.281 -13.227 1 89.5 36 ARG B N 1
ATOM 1758 C CA . ARG B 1 36 ? 13.695 -38.031 -13.016 1 89.5 36 ARG B CA 1
ATOM 1759 C C . ARG B 1 36 ? 15.203 -38.281 -12.953 1 89.5 36 ARG B C 1
ATOM 1761 O O . ARG B 1 36 ? 15.68 -39.031 -12.117 1 89.5 36 ARG B O 1
ATOM 1768 N N . ASN B 1 37 ? 15.906 -37.594 -13.773 1 89.06 37 ASN B N 1
ATOM 1769 C CA . ASN B 1 37 ? 17.344 -37.812 -13.852 1 89.06 37 ASN B CA 1
ATOM 1770 C C . ASN B 1 37 ? 17.688 -39.312 -13.883 1 89.06 37 ASN B C 1
ATOM 1772 O O . ASN B 1 37 ? 18.547 -39.781 -13.133 1 89.06 37 ASN B O 1
ATOM 1776 N N . LYS B 1 38 ? 16.953 -40.031 -14.617 1 90.38 38 LYS B N 1
ATOM 1777 C CA . LYS B 1 38 ? 17.156 -41.438 -14.906 1 90.38 38 LYS B CA 1
ATOM 1778 C C . LYS B 1 38 ? 16.75 -42.312 -13.727 1 90.38 38 LYS B C 1
ATOM 1780 O O . LYS B 1 38 ? 16.922 -43.531 -13.758 1 90.38 38 LYS B O 1
ATOM 1785 N N . GLN B 1 39 ? 16.344 -41.625 -12.734 1 91.38 39 GLN B N 1
ATOM 1786 C CA . GLN B 1 39 ? 15.859 -42.375 -11.578 1 91.38 39 GLN B CA 1
ATOM 1787 C C . GLN B 1 39 ? 14.344 -42.5 -11.594 1 91.38 39 GLN B C 1
ATOM 1789 O O . GLN B 1 39 ? 13.633 -41.531 -11.906 1 91.38 39 GLN B O 1
ATOM 1794 N N . LEU B 1 40 ? 13.844 -43.688 -11.281 1 91.69 40 LEU B N 1
ATOM 1795 C CA . LEU B 1 40 ? 12.406 -43.938 -11.273 1 91.69 40 LEU B CA 1
ATOM 1796 C C . LEU B 1 40 ? 11.734 -43.156 -10.148 1 91.69 40 LEU B C 1
ATOM 1798 O O . LEU B 1 40 ? 12.188 -43.188 -9.008 1 91.69 40 LEU B O 1
ATOM 1802 N N . LEU B 1 41 ? 10.82 -42.344 -10.453 1 86.25 41 LEU B N 1
ATOM 1803 C CA . LEU B 1 41 ? 10.023 -41.594 -9.469 1 86.25 41 LEU B CA 1
ATOM 1804 C C . LEU B 1 41 ? 8.836 -42.438 -9 1 86.25 41 LEU B C 1
ATOM 1806 O O . LEU B 1 41 ? 8.695 -42.719 -7.801 1 86.25 41 LEU B O 1
ATOM 1810 N N . SER B 1 42 ? 7.785 -42.688 -9.711 1 81.75 42 SER B N 1
ATOM 1811 C CA . SER B 1 42 ? 6.625 -43.5 -9.352 1 81.75 42 SER B CA 1
ATOM 1812 C C . SER B 1 42 ? 5.789 -43.844 -10.586 1 81.75 42 SER B C 1
ATOM 1814 O O . SER B 1 42 ? 5.766 -43.094 -11.555 1 81.75 42 SER B O 1
ATOM 1816 N N . PRO B 1 43 ? 5.328 -45.125 -10.531 1 80.81 43 PRO B N 1
ATOM 1817 C CA . PRO B 1 43 ? 4.305 -45.375 -11.539 1 80.81 43 PRO B CA 1
ATOM 1818 C C . PRO B 1 43 ? 3.006 -44.625 -11.289 1 80.81 43 PRO B C 1
ATOM 1820 O O . PRO B 1 43 ? 2.723 -44.25 -10.148 1 80.81 43 PRO B O 1
ATOM 1823 N N . GLY B 1 44 ? 2.389 -44.344 -12.422 1 82.25 44 GLY B N 1
ATOM 1824 C CA . GLY B 1 44 ? 1.136 -43.625 -12.172 1 82.25 44 GLY B CA 1
ATOM 1825 C C . GLY B 1 44 ? 0.377 -43.281 -13.445 1 82.25 44 GLY B C 1
ATOM 1826 O O . GLY B 1 44 ? 0.317 -44.094 -14.375 1 82.25 44 GLY B O 1
ATOM 1827 N N . SER B 1 45 ? -0.296 -42.094 -13.375 1 86.06 45 SER B N 1
ATOM 1828 C CA . SER B 1 45 ? -1.151 -41.562 -14.422 1 86.06 45 SER B CA 1
ATOM 1829 C C . SER B 1 45 ? -0.327 -40.906 -15.516 1 86.06 45 SER B C 1
ATOM 1831 O O . SER B 1 45 ? 0.875 -40.656 -15.352 1 86.06 45 SER B O 1
ATOM 1833 N N . PRO B 1 46 ? -0.945 -40.75 -16.672 1 90.19 46 PRO B N 1
ATOM 1834 C CA . PRO B 1 46 ? -0.223 -40.062 -17.75 1 90.19 46 PRO B CA 1
ATOM 1835 C C . PRO B 1 46 ? 0.253 -38.688 -17.359 1 90.19 46 PRO B C 1
ATOM 1837 O O . PRO B 1 46 ? 1.183 -38.156 -17.969 1 90.19 46 PRO B O 1
ATOM 1840 N N . SER B 1 47 ? -0.413 -38.188 -16.422 1 91.62 47 SER B N 1
ATOM 1841 C CA . SER B 1 47 ? -0.006 -36.875 -15.938 1 91.62 47 SER B CA 1
ATOM 1842 C C . SER B 1 47 ? 0.623 -36.969 -14.547 1 91.62 47 SER B C 1
ATOM 1844 O O . SER B 1 47 ? 0.199 -37.75 -13.719 1 91.62 47 SER B O 1
ATOM 1846 N N . LYS B 1 48 ? 1.697 -36.188 -14.43 1 87.94 48 LYS B N 1
ATOM 1847 C CA . LYS B 1 48 ? 2.363 -36.125 -13.133 1 87.94 48 LYS B CA 1
ATOM 1848 C C . LYS B 1 48 ? 2.615 -34.688 -12.727 1 87.94 48 LYS B C 1
ATOM 1850 O O . LYS B 1 48 ? 3.242 -33.906 -13.469 1 87.94 48 LYS B O 1
ATOM 1855 N N . THR B 1 49 ? 2.084 -34.344 -11.57 1 87.38 49 THR B N 1
ATOM 1856 C CA . THR B 1 49 ? 2.309 -33 -11.023 1 87.38 49 THR B CA 1
ATOM 1857 C C . THR B 1 49 ? 3.564 -32.969 -10.156 1 87.38 49 THR B C 1
ATOM 1859 O O . THR B 1 49 ? 3.748 -33.844 -9.297 1 87.38 49 THR B O 1
ATOM 1862 N N . ILE B 1 50 ? 4.414 -32.031 -10.492 1 84.19 50 ILE B N 1
ATOM 1863 C CA . ILE B 1 50 ? 5.633 -31.906 -9.703 1 84.19 50 ILE B CA 1
ATOM 1864 C C . ILE B 1 50 ? 5.785 -30.469 -9.195 1 84.19 50 ILE B C 1
ATOM 1866 O O . ILE B 1 50 ? 5.199 -29.547 -9.758 1 84.19 50 ILE B O 1
ATOM 1870 N N . THR B 1 51 ? 6.52 -30.328 -8.117 1 81.62 51 THR B N 1
ATOM 1871 C CA . THR B 1 51 ? 6.941 -29.031 -7.621 1 81.62 51 THR B CA 1
ATOM 1872 C C . THR B 1 51 ? 8.359 -28.703 -8.078 1 81.62 51 THR B C 1
ATOM 1874 O O . THR B 1 51 ? 9.266 -29.531 -7.922 1 81.62 51 THR B O 1
ATOM 1877 N N . THR B 1 52 ? 8.414 -27.562 -8.742 1 83 52 THR B N 1
ATOM 1878 C CA . THR B 1 52 ? 9.734 -27.172 -9.25 1 83 52 THR B CA 1
ATOM 1879 C C . THR B 1 52 ? 10.664 -26.812 -8.102 1 83 52 THR B C 1
ATOM 1881 O O . THR B 1 52 ? 10.242 -26.188 -7.125 1 83 52 THR B O 1
ATOM 1884 N N . LEU B 1 53 ? 11.672 -27.328 -8.07 1 72.31 53 LEU B N 1
ATOM 1885 C CA . LEU B 1 53 ? 12.664 -27.062 -7.039 1 72.31 53 LEU B CA 1
ATOM 1886 C C . LEU B 1 53 ? 13.781 -26.172 -7.57 1 72.31 53 LEU B C 1
ATOM 1888 O O . LEU B 1 53 ? 13.945 -26.047 -8.789 1 72.31 53 LEU B O 1
ATOM 1892 N N . SER B 1 54 ? 14.484 -25.531 -6.586 1 65.69 54 SER B N 1
ATOM 1893 C CA . SER B 1 54 ? 15.531 -24.562 -6.879 1 65.69 54 SER B CA 1
ATOM 1894 C C . SER B 1 54 ? 16.375 -25 -8.07 1 65.69 54 SER B C 1
ATOM 1896 O O . SER B 1 54 ? 16.172 -26.094 -8.617 1 65.69 54 SER B O 1
ATOM 1898 N N . ASP B 1 55 ? 17.422 -24.297 -8.312 1 61.16 55 ASP B N 1
ATOM 1899 C CA . ASP B 1 55 ? 18.328 -24.031 -9.422 1 61.16 55 ASP B CA 1
ATOM 1900 C C . ASP B 1 55 ? 18.875 -25.312 -10.031 1 61.16 55 ASP B C 1
ATOM 1902 O O . ASP B 1 55 ? 19.891 -25.312 -10.719 1 61.16 55 ASP B O 1
ATOM 1906 N N . GLN B 1 56 ? 18.031 -26.328 -9.922 1 63.75 56 GLN B N 1
ATOM 1907 C CA . GLN B 1 56 ? 18.719 -27.406 -10.625 1 63.75 56 GLN B CA 1
ATOM 1908 C C . GLN B 1 56 ? 17.953 -27.828 -11.883 1 63.75 56 GLN B C 1
ATOM 1910 O O . GLN B 1 56 ? 16.734 -27.625 -11.969 1 63.75 56 GLN B O 1
ATOM 1915 N N . VAL B 1 57 ? 18.672 -28.047 -12.977 1 73.5 57 VAL B N 1
ATOM 1916 C CA . VAL B 1 57 ? 18.141 -28.594 -14.219 1 73.5 57 VAL B CA 1
ATOM 1917 C C . VAL B 1 57 ? 17.75 -30.062 -14.016 1 73.5 57 VAL B C 1
ATOM 1919 O O . VAL B 1 57 ? 18.562 -30.859 -13.539 1 73.5 57 VAL B O 1
ATOM 1922 N N . SER B 1 58 ? 16.5 -30.266 -14.031 1 82.38 58 SER B N 1
ATOM 1923 C CA . SER B 1 58 ? 16.047 -31.641 -13.938 1 82.38 58 SER B CA 1
ATOM 1924 C C . SER B 1 58 ? 15.586 -32.156 -15.289 1 82.38 58 SER B C 1
ATOM 1926 O O . SER B 1 58 ? 15.078 -31.406 -16.125 1 82.38 58 SER B O 1
ATOM 1928 N N . GLN B 1 59 ? 15.883 -33.438 -15.539 1 89.88 59 GLN B N 1
ATOM 1929 C CA . GLN B 1 59 ? 15.422 -34.125 -16.734 1 89.88 59 GLN B CA 1
ATOM 1930 C C . GLN B 1 59 ? 14.297 -35.094 -16.422 1 89.88 59 GLN B C 1
ATOM 1932 O O . GLN B 1 59 ? 14.398 -35.906 -15.469 1 89.88 59 GLN B O 1
ATOM 1937 N N . TYR B 1 60 ? 13.258 -35.031 -17.219 1 91.12 60 TYR B N 1
ATOM 1938 C CA . TYR B 1 60 ? 12.125 -35.938 -16.984 1 91.12 60 TYR B CA 1
ATOM 1939 C C . TYR B 1 60 ? 11.852 -36.812 -18.219 1 91.12 60 TYR B C 1
ATOM 1941 O O . TYR B 1 60 ? 11.953 -36.312 -19.344 1 91.12 60 TYR B O 1
ATOM 1949 N N . GLN B 1 61 ? 11.508 -38.031 -17.953 1 94.44 61 GLN B N 1
ATOM 1950 C CA . GLN B 1 61 ? 11.117 -39 -18.969 1 94.44 61 GLN B CA 1
ATOM 1951 C C . GLN B 1 61 ? 9.953 -39.875 -18.5 1 94.44 61 GLN B C 1
ATOM 1953 O O . GLN B 1 61 ? 9.688 -39.969 -17.297 1 94.44 61 GLN B O 1
ATOM 1958 N N . CYS B 1 62 ? 9.289 -40.375 -19.422 1 94.06 62 CYS B N 1
ATOM 1959 C CA . CYS B 1 62 ? 8.234 -41.344 -19.109 1 94.06 62 CYS B CA 1
ATOM 1960 C C . CYS B 1 62 ? 8.328 -42.562 -20 1 94.06 62 CYS B C 1
ATOM 1962 O O . CYS B 1 62 ? 8.977 -42.531 -21.047 1 94.06 62 CYS B O 1
ATOM 1964 N N . GLN B 1 63 ? 7.734 -43.688 -19.547 1 92.94 63 GLN B N 1
ATOM 1965 C CA . GLN B 1 63 ? 7.676 -44.969 -20.234 1 92.94 63 GLN B CA 1
ATOM 1966 C C . GLN B 1 63 ? 6.367 -45.688 -19.938 1 92.94 63 GLN B C 1
ATOM 1968 O O . GLN B 1 63 ? 5.883 -45.688 -18.812 1 92.94 63 GLN B O 1
ATOM 1973 N N . GLY B 1 64 ? 5.832 -46.219 -20.953 1 91.5 64 GLY B N 1
ATOM 1974 C CA . GLY B 1 64 ? 4.648 -47.062 -20.766 1 91.5 64 GLY B CA 1
ATOM 1975 C C . GLY B 1 64 ? 4.977 -48.5 -20.562 1 91.5 64 GLY B C 1
ATOM 1976 O O . GLY B 1 64 ? 5.828 -49.062 -21.25 1 91.5 64 GLY B O 1
ATOM 1977 N N . ARG B 1 65 ? 4.348 -49.062 -19.531 1 88.44 65 ARG B N 1
ATOM 1978 C CA . ARG B 1 65 ? 4.441 -50.531 -19.297 1 88.44 65 ARG B CA 1
ATOM 1979 C C . ARG B 1 65 ? 3.059 -51.156 -19.219 1 88.44 65 ARG B C 1
ATOM 1981 O O . ARG B 1 65 ? 2.156 -50.594 -18.578 1 88.44 65 ARG B O 1
ATOM 1988 N N . ARG B 1 66 ? 2.93 -52.188 -19.953 1 84.75 66 ARG B N 1
ATOM 1989 C CA . ARG B 1 66 ? 1.628 -52.844 -19.938 1 84.75 66 ARG B CA 1
ATOM 1990 C C . ARG B 1 66 ? 1.434 -53.656 -18.656 1 84.75 66 ARG B C 1
ATOM 1992 O O . ARG B 1 66 ? 2.383 -54.219 -18.141 1 84.75 66 ARG B O 1
ATOM 1999 N N . THR B 1 67 ? 0.229 -53.594 -18.219 1 78.38 67 THR B N 1
ATOM 2000 C CA . THR B 1 67 ? -0.079 -54.281 -16.969 1 78.38 67 THR B CA 1
ATOM 2001 C C . THR B 1 67 ? -0.254 -55.781 -17.203 1 78.38 67 THR B C 1
ATOM 2003 O O . THR B 1 67 ? 0.005 -56.562 -16.297 1 78.38 67 THR B O 1
ATOM 2006 N N . ASP B 1 68 ? -0.724 -56.188 -18.359 1 79.88 68 ASP B N 1
ATOM 2007 C CA . ASP B 1 68 ? -1.153 -57.562 -18.594 1 79.88 68 ASP B CA 1
ATOM 2008 C C . ASP B 1 68 ? -0.018 -58.375 -19.172 1 79.88 68 ASP B C 1
ATOM 2010 O O . ASP B 1 68 ? -0.021 -59.625 -19.062 1 79.88 68 ASP B O 1
ATOM 2014 N N . ARG B 1 69 ? 0.841 -57.781 -19.875 1 80.19 69 ARG B N 1
ATOM 2015 C CA . ARG B 1 69 ? 1.959 -58.5 -20.469 1 80.19 69 ARG B CA 1
ATOM 2016 C C . ARG B 1 69 ? 3.258 -57.719 -20.344 1 80.19 69 ARG B C 1
ATOM 2018 O O . ARG B 1 69 ? 3.232 -56.5 -20.156 1 80.19 69 ARG B O 1
ATOM 2025 N N . PRO B 1 70 ? 4.301 -58.438 -20.328 1 83.31 70 PRO B N 1
ATOM 2026 C CA . PRO B 1 70 ? 5.605 -57.781 -20.172 1 83.31 70 PRO B CA 1
ATOM 2027 C C . PRO B 1 70 ? 6.02 -56.969 -21.406 1 83.31 70 PRO B C 1
ATOM 2029 O O . PRO B 1 70 ? 6.875 -57.438 -22.172 1 83.31 70 PRO B O 1
ATOM 2032 N N . GLN B 1 71 ? 5.266 -55.906 -21.844 1 86.31 71 GLN B N 1
ATOM 2033 C CA . GLN B 1 71 ? 5.602 -55 -22.938 1 86.31 71 GLN B CA 1
ATOM 2034 C C . GLN B 1 71 ? 5.754 -53.562 -22.438 1 86.31 71 GLN B C 1
ATOM 2036 O O . GLN B 1 71 ? 5.012 -53.125 -21.547 1 86.31 71 GLN B O 1
ATOM 2041 N N . SER B 1 72 ? 6.809 -53.062 -22.875 1 89.12 72 SER B N 1
ATOM 2042 C CA . SER B 1 72 ? 7.051 -51.656 -22.516 1 89.12 72 SER B CA 1
ATOM 2043 C C . SER B 1 72 ? 7.297 -50.812 -23.75 1 89.12 72 SER B C 1
ATOM 2045 O O . SER B 1 72 ? 7.73 -51.312 -24.797 1 89.12 72 SER B O 1
ATOM 2047 N N . SER B 1 73 ? 6.879 -49.594 -23.641 1 89.19 73 SER B N 1
ATOM 2048 C CA . SER B 1 73 ? 7.285 -48.656 -24.672 1 89.19 73 SER B CA 1
ATOM 2049 C C . SER B 1 73 ? 8.75 -48.25 -24.516 1 89.19 73 SER B C 1
ATOM 2051 O O . SER B 1 73 ? 9.359 -48.531 -23.484 1 89.19 73 SER B O 1
ATOM 2053 N N . GLN B 1 74 ? 9.281 -47.625 -25.609 1 89.75 74 GLN B N 1
ATOM 2054 C CA . GLN B 1 74 ? 10.547 -46.938 -25.406 1 89.75 74 GLN B CA 1
ATOM 2055 C C . GLN B 1 74 ? 10.375 -45.719 -24.469 1 89.75 74 GLN B C 1
ATOM 2057 O O . GLN B 1 74 ? 9.305 -45.125 -24.406 1 89.75 74 GLN B O 1
ATOM 2062 N N . ARG B 1 75 ? 11.406 -45.406 -23.766 1 92 75 ARG B N 1
ATOM 2063 C CA . ARG B 1 75 ? 11.391 -44.188 -22.953 1 92 75 ARG B CA 1
ATOM 2064 C C . ARG B 1 75 ? 11.336 -42.938 -23.828 1 92 75 ARG B C 1
ATOM 2066 O O . ARG B 1 75 ? 11.922 -42.906 -24.922 1 92 75 ARG B O 1
ATOM 2073 N N . SER B 1 76 ? 10.688 -42 -23.297 1 94.25 76 SER B N 1
ATOM 2074 C CA . SER B 1 76 ? 10.578 -40.75 -24.031 1 94.25 76 SER B CA 1
ATOM 2075 C C . SER B 1 76 ? 11.922 -40.031 -24.094 1 94.25 76 SER B C 1
ATOM 2077 O O . SER B 1 76 ? 12.844 -40.344 -23.344 1 94.25 76 SER B O 1
ATOM 2079 N N . VAL B 1 77 ? 11.906 -39.031 -25.094 1 92.88 77 VAL B N 1
ATOM 2080 C CA . VAL B 1 77 ? 13.008 -38.094 -25.047 1 92.88 77 VAL B CA 1
ATOM 2081 C C . VAL B 1 77 ? 12.953 -37.312 -23.75 1 92.88 77 VAL B C 1
ATOM 2083 O O . VAL B 1 77 ? 11.875 -37.062 -23.188 1 92.88 77 VAL B O 1
ATOM 2086 N N . SER B 1 78 ? 14.148 -36.906 -23.25 1 92.75 78 SER B N 1
ATOM 2087 C CA . SER B 1 78 ? 14.227 -36.188 -21.984 1 92.75 78 SER B CA 1
ATOM 2088 C C . SER B 1 78 ? 13.695 -34.781 -22.125 1 92.75 78 SER B C 1
ATOM 2090 O O . SER B 1 78 ? 14.023 -34.062 -23.094 1 92.75 78 SER B O 1
ATOM 2092 N N . LEU B 1 79 ? 12.789 -34.438 -21.266 1 90.56 79 LEU B N 1
ATOM 2093 C CA . LEU B 1 79 ? 12.367 -33.031 -21.125 1 90.56 79 LEU B CA 1
ATOM 2094 C C . LEU B 1 79 ? 13.227 -32.312 -20.094 1 90.56 79 LEU B C 1
ATOM 2096 O O . LEU B 1 79 ? 13.25 -32.688 -18.922 1 90.56 79 LEU B O 1
ATOM 2100 N N . HIS B 1 80 ? 13.953 -31.344 -20.547 1 88 80 HIS B N 1
ATOM 2101 C CA . HIS B 1 80 ? 14.766 -30.547 -19.641 1 88 80 HIS B CA 1
ATOM 2102 C C . HIS B 1 80 ? 13.984 -29.344 -19.125 1 88 80 HIS B C 1
ATOM 2104 O O . HIS B 1 80 ? 13.461 -28.547 -19.906 1 88 80 HIS B O 1
ATOM 2110 N N . ILE B 1 81 ? 13.867 -29.297 -17.828 1 83.25 81 ILE B N 1
ATOM 2111 C CA . ILE B 1 81 ? 13.172 -28.172 -17.203 1 83.25 81 ILE B CA 1
ATOM 2112 C C . ILE B 1 81 ? 14.18 -27.281 -16.484 1 83.25 81 ILE B C 1
ATOM 2114 O O . ILE B 1 81 ? 14.953 -27.766 -15.648 1 83.25 81 ILE B O 1
ATOM 2118 N N . SER B 1 82 ? 14.219 -26.016 -16.969 1 80.69 82 SER B N 1
ATOM 2119 C CA . SER B 1 82 ? 15.047 -25.016 -16.312 1 80.69 82 SER B CA 1
ATOM 2120 C C . SER B 1 82 ? 14.211 -24.156 -15.367 1 80.69 82 SER B C 1
ATOM 2122 O O . SER B 1 82 ? 13.172 -23.625 -15.766 1 80.69 82 SER B O 1
ATOM 2124 N N . VAL B 1 83 ? 14.656 -24.141 -14.148 1 82.88 83 VAL B N 1
ATOM 2125 C CA . VAL B 1 83 ? 13.922 -23.406 -13.125 1 82.88 83 VAL B CA 1
ATOM 2126 C C . VAL B 1 83 ? 14.758 -22.219 -12.625 1 82.88 83 VAL B C 1
ATOM 2128 O O . VAL B 1 83 ? 15.953 -22.375 -12.367 1 82.88 83 VAL B O 1
ATOM 2131 N N . THR B 1 84 ? 14.133 -21.125 -12.719 1 80 84 THR B N 1
ATOM 2132 C CA . THR B 1 84 ? 14.789 -19.953 -12.133 1 80 84 THR B CA 1
ATOM 2133 C C . THR B 1 84 ? 14.438 -19.828 -10.656 1 80 84 THR B C 1
ATOM 2135 O O . THR B 1 84 ? 13.281 -20 -10.273 1 80 84 THR B O 1
ATOM 2138 N N . GLY B 1 85 ? 15.406 -19.562 -9.789 1 77 85 GLY B N 1
ATOM 2139 C CA . GLY B 1 85 ? 15.195 -19.453 -8.352 1 77 85 GLY B CA 1
ATOM 2140 C C . GLY B 1 85 ? 14.672 -18.094 -7.926 1 77 85 GLY B C 1
ATOM 2141 O O . GLY B 1 85 ? 14.305 -17.906 -6.766 1 77 85 GLY B O 1
ATOM 2142 N N . ILE B 1 86 ? 14.688 -17.188 -8.852 1 75 86 ILE B N 1
ATOM 2143 C CA . ILE B 1 86 ? 14.258 -15.828 -8.508 1 75 86 ILE B CA 1
ATOM 2144 C C . ILE B 1 86 ? 12.766 -15.664 -8.812 1 75 86 ILE B C 1
ATOM 2146 O O . ILE B 1 86 ? 12.344 -15.844 -9.953 1 75 86 ILE B O 1
ATOM 2150 N N . LYS B 1 87 ? 12.008 -15.5 -7.742 1 79.56 87 LYS B N 1
ATOM 2151 C CA . LYS B 1 87 ? 10.586 -15.219 -7.949 1 79.56 87 LYS B CA 1
ATOM 2152 C C . LYS B 1 87 ? 10.391 -13.969 -8.805 1 79.56 87 LYS B C 1
ATOM 2154 O O . LYS B 1 87 ? 10.969 -12.914 -8.516 1 79.56 87 LYS B O 1
ATOM 2159 N N . PRO B 1 88 ? 9.609 -14.133 -9.875 1 87 88 PRO B N 1
ATOM 2160 C CA . PRO B 1 88 ? 9.461 -12.977 -10.75 1 87 88 PRO B CA 1
ATOM 2161 C C . PRO B 1 88 ? 8.633 -11.859 -10.117 1 87 88 PRO B C 1
ATOM 2163 O O . PRO B 1 88 ? 7.738 -12.133 -9.312 1 87 88 PRO B O 1
ATOM 2166 N N . LYS B 1 89 ? 8.984 -10.625 -10.461 1 86.19 89 LYS B N 1
ATOM 2167 C CA . LYS B 1 89 ? 8.242 -9.445 -10.023 1 86.19 89 LYS B CA 1
ATOM 2168 C C . LYS B 1 89 ? 7.371 -8.898 -11.148 1 86.19 89 LYS B C 1
ATOM 2170 O O . LYS B 1 89 ? 7.848 -8.672 -12.266 1 86.19 89 LYS B O 1
ATOM 2175 N N . ALA B 1 90 ? 6.156 -8.75 -10.852 1 93.94 90 ALA B N 1
ATOM 2176 C CA . ALA B 1 90 ? 5.254 -8.156 -11.836 1 93.94 90 ALA B CA 1
ATOM 2177 C C . ALA B 1 90 ? 5.547 -6.672 -12.023 1 93.94 90 ALA B C 1
ATOM 2179 O O . ALA B 1 90 ? 6.152 -6.035 -11.156 1 93.94 90 ALA B O 1
ATOM 2180 N N . LYS B 1 91 ? 5.227 -6.152 -13.172 1 94.94 91 LYS B N 1
ATOM 2181 C CA . LYS B 1 91 ? 5.285 -4.727 -13.469 1 94.94 91 LYS B CA 1
ATOM 2182 C C . LYS B 1 91 ? 3.908 -4.184 -13.844 1 94.94 91 LYS B C 1
ATOM 2184 O O . LYS B 1 91 ? 3.168 -4.82 -14.594 1 94.94 91 LYS B O 1
ATOM 2189 N N . VAL B 1 92 ? 3.58 -3.021 -13.266 1 95.12 92 VAL B N 1
ATOM 2190 C CA . VAL B 1 92 ? 2.275 -2.424 -13.531 1 95.12 92 VAL B CA 1
ATOM 2191 C C . VAL B 1 92 ? 2.457 -1.068 -14.211 1 95.12 92 VAL B C 1
ATOM 2193 O O . VAL B 1 92 ? 3.42 -0.35 -13.93 1 95.12 92 VAL B O 1
ATOM 2196 N N . SER B 1 93 ? 1.595 -0.815 -15.133 1 95.38 93 SER B N 1
ATOM 2197 C CA . SER B 1 93 ? 1.543 0.485 -15.797 1 95.38 93 SER B CA 1
ATOM 2198 C C . SER B 1 93 ? 0.106 0.891 -16.109 1 95.38 93 SER B C 1
ATOM 2200 O O . SER B 1 93 ? -0.804 0.061 -16.047 1 95.38 93 SER B O 1
ATOM 2202 N N . SER B 1 94 ? -0.12 2.148 -16.203 1 93.75 94 SER B N 1
ATOM 2203 C CA . SER B 1 94 ? -1.411 2.699 -16.594 1 93.75 94 SER B CA 1
ATOM 2204 C C . SER B 1 94 ? -1.308 3.434 -17.938 1 93.75 94 SER B C 1
ATOM 2206 O O . SER B 1 94 ? -0.279 4.043 -18.234 1 93.75 94 SER B O 1
ATOM 2208 N N . ASP B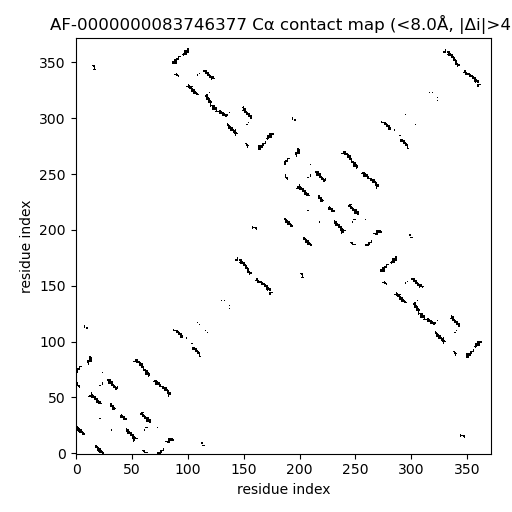 1 95 ? -2.426 3.387 -18.734 1 94.31 95 ASP B N 1
ATOM 2209 C CA . ASP B 1 95 ? -2.424 4.121 -20 1 94.31 95 ASP B CA 1
ATOM 2210 C C . ASP B 1 95 ? -2.598 5.617 -19.75 1 94.31 95 ASP B C 1
ATOM 2212 O O . ASP B 1 95 ? -2.213 6.434 -20.594 1 94.31 95 ASP B O 1
ATOM 2216 N N . LYS B 1 96 ? -3.271 5.988 -18.516 1 88.12 96 LYS B N 1
ATOM 2217 C CA . LYS B 1 96 ? -3.469 7.375 -18.109 1 88.12 96 LYS B CA 1
ATOM 2218 C C . LYS B 1 96 ? -3.148 7.566 -16.625 1 88.12 96 LYS B C 1
ATOM 2220 O O . LYS B 1 96 ? -3.398 6.672 -15.805 1 88.12 96 LYS B O 1
ATOM 2225 N N . LYS B 1 97 ? -2.5 8.703 -16.25 1 79.69 97 LYS B N 1
ATOM 2226 C CA . LYS B 1 97 ? -2.254 8.984 -14.844 1 79.69 97 LYS B CA 1
ATOM 2227 C C . LYS B 1 97 ? -3.211 10.047 -14.312 1 79.69 97 LYS B C 1
ATOM 2229 O O . LYS B 1 97 ? -3.576 10.031 -13.141 1 79.69 97 LYS B O 1
ATOM 2234 N N . ASP B 1 98 ? -3.473 11 -15.117 1 80 98 ASP B N 1
ATOM 2235 C CA . ASP B 1 98 ? -4.48 12.016 -14.82 1 80 98 ASP B CA 1
ATOM 2236 C C . ASP B 1 98 ? -5.766 11.75 -15.609 1 80 98 ASP B C 1
ATOM 2238 O O . ASP B 1 98 ? -5.762 11.805 -16.844 1 80 98 ASP B O 1
ATOM 2242 N N . ILE B 1 99 ? -6.766 11.422 -14.828 1 80.62 99 ILE B N 1
ATOM 2243 C CA . ILE B 1 99 ? -7.992 10.977 -15.477 1 80.62 99 ILE B CA 1
ATOM 2244 C C . ILE B 1 99 ? -9.164 11.836 -15.016 1 80.62 99 ILE B C 1
ATOM 2246 O O . ILE B 1 99 ? -9.234 12.227 -13.852 1 80.62 99 ILE B O 1
ATOM 2250 N N . LEU B 1 100 ? -10.023 12.188 -15.977 1 82.38 100 LEU B N 1
ATOM 2251 C CA . LEU B 1 100 ? -11.234 12.93 -15.641 1 82.38 100 LEU B CA 1
ATOM 2252 C C . LEU B 1 100 ? -12.375 11.977 -15.289 1 82.38 100 LEU B C 1
ATOM 2254 O O . LEU B 1 100 ? -12.422 10.852 -15.781 1 82.38 100 LEU B O 1
ATOM 2258 N N . ILE B 1 101 ? -13.156 12.531 -14.406 1 78.19 101 ILE B N 1
ATOM 2259 C CA . ILE B 1 101 ? -14.344 11.766 -14.062 1 78.19 101 ILE B CA 1
ATOM 2260 C C . ILE B 1 101 ? -15.078 11.359 -15.336 1 78.19 101 ILE B C 1
ATOM 2262 O O . ILE B 1 101 ? -15.242 12.164 -16.25 1 78.19 101 ILE B O 1
ATOM 2266 N N . GLY B 1 102 ? -15.516 10.117 -15.43 1 84.75 102 GLY B N 1
ATOM 2267 C CA . GLY B 1 102 ? -16.266 9.625 -16.578 1 84.75 102 GLY B CA 1
ATOM 2268 C C . GLY B 1 102 ? -15.398 8.961 -17.625 1 84.75 102 GLY B C 1
ATOM 2269 O O . GLY B 1 102 ? -15.898 8.234 -18.484 1 84.75 102 GLY B O 1
ATOM 2270 N N . ASP B 1 103 ? -14.086 9.211 -17.562 1 87.94 103 ASP B N 1
ATOM 2271 C CA . ASP B 1 103 ? -13.156 8.617 -18.516 1 87.94 103 ASP B CA 1
ATOM 2272 C C . ASP B 1 103 ? -12.953 7.129 -18.234 1 87.94 103 ASP B C 1
ATOM 2274 O O . ASP B 1 103 ? -13.469 6.605 -17.25 1 87.94 103 ASP B O 1
ATOM 2278 N N . SER B 1 104 ? -12.328 6.461 -19.219 1 92.31 104 SER B N 1
ATOM 2279 C CA . SER B 1 104 ? -11.883 5.086 -19.016 1 92.31 104 SER B CA 1
ATOM 2280 C C . SER B 1 104 ? -10.367 5.012 -18.875 1 92.31 104 SER B C 1
ATOM 2282 O O . SER B 1 104 ? -9.648 5.844 -19.422 1 92.31 104 SER B O 1
ATOM 2284 N N . MET B 1 105 ? -9.93 4.098 -18.078 1 92.44 105 MET B N 1
ATOM 2285 C CA . MET B 1 105 ? -8.492 3.859 -17.953 1 92.44 105 MET B CA 1
ATOM 2286 C C . MET B 1 105 ? -8.18 2.365 -17.984 1 92.44 105 MET B C 1
ATOM 2288 O O . MET B 1 105 ? -9.008 1.549 -17.562 1 92.44 105 MET B O 1
ATOM 2292 N N . THR B 1 106 ? -7.059 2.049 -18.516 1 96 106 THR B N 1
ATOM 2293 C CA . THR B 1 106 ? -6.609 0.662 -18.562 1 96 106 THR B CA 1
ATOM 2294 C C . THR B 1 106 ? -5.266 0.5 -17.859 1 96 106 THR B C 1
ATOM 2296 O O . THR B 1 106 ? -4.32 1.238 -18.141 1 96 106 THR B O 1
ATOM 2299 N N . LEU B 1 107 ? -5.242 -0.386 -16.953 1 96.25 107 LEU B N 1
ATOM 2300 C CA . LEU B 1 107 ? -4.004 -0.794 -16.297 1 96.25 107 LEU B CA 1
ATOM 2301 C C . LEU B 1 107 ? -3.441 -2.061 -16.938 1 96.25 107 LEU B C 1
ATOM 2303 O O . LEU B 1 107 ? -4.203 -2.928 -17.375 1 96.25 107 LEU B O 1
ATOM 2307 N N . THR B 1 108 ? -2.17 -2.148 -17.031 1 97.56 108 THR B N 1
ATOM 2308 C CA . THR B 1 108 ? -1.513 -3.316 -17.609 1 97.56 108 THR B CA 1
ATOM 2309 C C . THR B 1 108 ? -0.505 -3.908 -16.625 1 97.56 108 THR B C 1
ATOM 2311 O O . THR B 1 108 ? 0.271 -3.176 -16 1 97.56 108 THR B O 1
ATOM 2314 N N . CYS B 1 109 ? -0.564 -5.156 -16.438 1 97.25 109 CYS B N 1
ATOM 2315 C CA . CYS B 1 109 ? 0.351 -5.918 -15.594 1 97.25 109 CYS B CA 1
ATOM 2316 C C . CYS B 1 109 ? 1.146 -6.922 -16.422 1 97.25 109 CYS B C 1
ATOM 2318 O O . CYS B 1 109 ? 0.569 -7.699 -17.188 1 97.25 109 CYS B O 1
ATOM 2320 N N . THR B 1 110 ? 2.48 -6.918 -16.281 1 96.06 110 THR B N 1
ATOM 2321 C CA . THR B 1 110 ? 3.307 -7.797 -17.094 1 96.06 110 THR B CA 1
ATOM 2322 C C . THR B 1 110 ? 4.27 -8.602 -16.234 1 96.06 110 THR B C 1
ATOM 2324 O O . THR B 1 110 ? 4.719 -8.133 -15.188 1 96.06 110 THR B O 1
ATOM 2327 N N . VAL B 1 111 ? 4.434 -9.828 -16.641 1 93.12 111 VAL B N 1
ATOM 2328 C CA . VAL B 1 111 ? 5.453 -10.727 -16.109 1 93.12 111 VAL B CA 1
ATOM 2329 C C . VAL B 1 111 ? 6.262 -11.336 -17.25 1 93.12 111 VAL B C 1
ATOM 2331 O O . VAL B 1 111 ? 5.734 -11.555 -18.344 1 93.12 111 VAL B O 1
ATOM 2334 N N . GLU B 1 112 ? 7.539 -11.586 -17.047 1 87.5 112 GLU B N 1
ATOM 2335 C CA . GLU B 1 112 ? 8.453 -12.039 -18.078 1 87.5 112 GLU B CA 1
ATOM 2336 C C . GLU B 1 112 ? 8.023 -13.391 -18.641 1 87.5 112 GLU B C 1
ATOM 2338 O O . GLU B 1 112 ? 8.414 -13.766 -19.75 1 87.5 112 GLU B O 1
ATOM 2343 N N . SER B 1 113 ? 7.188 -14.156 -18.172 1 87.56 113 SER B N 1
ATOM 2344 C CA . SER B 1 113 ? 6.742 -15.461 -18.625 1 87.56 113 SER B CA 1
ATOM 2345 C C . SER B 1 113 ? 5.238 -15.484 -18.875 1 87.56 113 SER B C 1
ATOM 2347 O O . SER B 1 113 ? 4.551 -14.492 -18.625 1 87.56 113 SER B O 1
ATOM 2349 N N . SER B 1 114 ? 4.73 -16.594 -19.469 1 87.25 114 SER B N 1
ATOM 2350 C CA . SER B 1 114 ? 3.332 -16.656 -19.875 1 87.25 114 SER B CA 1
ATOM 2351 C C . SER B 1 114 ? 2.529 -17.562 -18.953 1 87.25 114 SER B C 1
ATOM 2353 O O . SER B 1 114 ? 3.086 -18.172 -18.031 1 87.25 114 SER B O 1
ATOM 2355 N N . GLY B 1 115 ? 1.226 -17.547 -19.219 1 88.31 115 GLY B N 1
ATOM 2356 C CA . GLY B 1 115 ? 0.344 -18.469 -18.531 1 88.31 115 GLY B CA 1
ATOM 2357 C C . GLY B 1 115 ? -0.163 -17.938 -17.203 1 88.31 115 GLY B C 1
ATOM 2358 O O . GLY B 1 115 ? -0.503 -18.719 -16.297 1 88.31 115 GLY B O 1
ATOM 2359 N N . TRP B 1 116 ? -0.141 -16.688 -17.109 1 92.25 116 TRP B N 1
ATOM 2360 C CA . TRP B 1 116 ? -0.494 -16.094 -15.82 1 92.25 116 TRP B CA 1
ATOM 2361 C C . TRP B 1 116 ? -1.938 -15.602 -15.828 1 92.25 116 TRP B C 1
ATOM 2363 O O . TRP B 1 116 ? -2.455 -15.188 -16.875 1 92.25 116 TRP B O 1
ATOM 2373 N N . ARG B 1 117 ? -2.582 -15.727 -14.711 1 94 117 ARG B N 1
ATOM 2374 C CA . ARG B 1 117 ? -3.732 -14.906 -14.328 1 94 117 ARG B CA 1
ATOM 2375 C C . ARG B 1 117 ? -3.303 -13.711 -13.492 1 94 117 ARG B C 1
ATOM 2377 O O . ARG B 1 117 ? -2.385 -13.812 -12.672 1 94 117 ARG B O 1
ATOM 2384 N N . PHE B 1 118 ? -3.99 -12.641 -13.688 1 96.69 118 PHE B N 1
ATOM 2385 C CA . PHE B 1 118 ? -3.529 -11.438 -13.016 1 96.69 118 PHE B CA 1
ATOM 2386 C C . PHE B 1 118 ? -4.516 -11.008 -11.93 1 96.69 118 PHE B C 1
ATOM 2388 O O . PHE B 1 118 ? -5.73 -11.094 -12.125 1 96.69 118 PHE B O 1
ATOM 2395 N N . TYR B 1 119 ? -3.957 -10.602 -10.859 1 92.38 119 TYR B N 1
ATOM 2396 C CA . TYR B 1 119 ? -4.668 -10.125 -9.68 1 92.38 119 TYR B CA 1
ATOM 2397 C C . TYR B 1 119 ? -4.367 -8.656 -9.414 1 92.38 119 TYR B C 1
ATOM 2399 O O . TYR B 1 119 ? -3.203 -8.266 -9.328 1 92.38 119 TYR B O 1
ATOM 2407 N N . TRP B 1 120 ? -5.43 -7.926 -9.32 1 92.44 120 TRP B N 1
ATOM 2408 C CA . TRP B 1 120 ? -5.285 -6.484 -9.164 1 92.44 120 TRP B CA 1
ATOM 2409 C C . TRP B 1 120 ? -5.68 -6.043 -7.758 1 92.44 120 TRP B C 1
ATOM 2411 O O . TRP B 1 120 ? -6.688 -6.5 -7.219 1 92.44 120 TRP B O 1
ATOM 2421 N N . TYR B 1 121 ? -4.855 -5.168 -7.195 1 86 121 TYR B N 1
ATOM 2422 C CA . TYR B 1 121 ? -5.055 -4.711 -5.824 1 86 121 TYR B CA 1
ATOM 2423 C C . TYR B 1 121 ? -5.074 -3.188 -5.754 1 86 121 TYR B C 1
ATOM 2425 O O . TYR B 1 121 ? -4.434 -2.516 -6.566 1 86 121 TYR B O 1
ATOM 2433 N N . ARG B 1 122 ? -5.949 -2.818 -4.973 1 77.56 122 ARG B N 1
ATOM 2434 C CA . ARG B 1 122 ? -5.949 -1.408 -4.598 1 77.56 122 ARG B CA 1
ATOM 2435 C C . ARG B 1 122 ? -5.512 -1.228 -3.148 1 77.56 122 ARG B C 1
ATOM 2437 O O . ARG B 1 122 ? -6.336 -1.26 -2.234 1 77.56 122 ARG B O 1
ATOM 2444 N N . PRO B 1 123 ? -4.227 -1.38 -3.059 1 66.38 123 PRO B N 1
ATOM 2445 C CA . PRO B 1 123 ? -3.781 -1.197 -1.674 1 66.38 123 PRO B CA 1
ATOM 2446 C C . PRO B 1 123 ? -4.395 0.037 -1.016 1 66.38 123 PRO B C 1
ATOM 2448 O O . PRO B 1 123 ? -4.457 1.104 -1.632 1 66.38 123 PRO B O 1
ATOM 2451 N N . ARG B 1 124 ? -5.531 -0.297 -0.346 1 54.28 124 ARG B N 1
ATOM 2452 C CA . ARG B 1 124 ? -6.094 0.836 0.38 1 54.28 124 ARG B CA 1
ATOM 2453 C C . ARG B 1 124 ? -5.078 1.42 1.357 1 54.28 124 ARG B C 1
ATOM 2455 O O . ARG B 1 124 ? -4.332 0.68 2.002 1 54.28 124 ARG B O 1
ATOM 2462 N N . GLN B 1 125 ? -4.328 2.199 0.975 1 49.84 125 GLN B N 1
ATOM 2463 C CA . GLN B 1 125 ? -3.717 2.904 2.096 1 49.84 125 GLN B CA 1
ATOM 2464 C C . GLN B 1 125 ? -4.617 2.875 3.324 1 49.84 125 GLN B C 1
ATOM 2466 O O . GLN B 1 125 ? -5.777 3.287 3.26 1 49.84 125 GLN B O 1
ATOM 2471 N N . ASP B 1 126 ? -4.77 1.738 3.885 1 51.84 126 ASP B N 1
ATOM 2472 C CA . ASP B 1 126 ? -5.578 1.918 5.086 1 51.84 126 ASP B CA 1
ATOM 2473 C C . ASP B 1 126 ? -5.586 3.379 5.531 1 51.84 126 ASP B C 1
ATOM 2475 O O . ASP B 1 126 ? -4.531 3.949 5.82 1 51.84 126 ASP B O 1
ATOM 2479 N N . SER B 1 127 ? -6.512 4.047 4.891 1 57.44 127 SER B N 1
ATOM 2480 C CA . SER B 1 127 ? -6.746 5.461 5.16 1 57.44 127 SER B CA 1
ATOM 2481 C C . SER B 1 127 ? -6.832 5.734 6.656 1 57.44 127 SER B C 1
ATOM 2483 O O . SER B 1 127 ? -6.516 6.836 7.113 1 57.44 127 SER B O 1
ATOM 2485 N N . GLU B 1 128 ? -7.145 4.629 7.422 1 71.31 128 GLU B N 1
ATOM 2486 C CA . GLU B 1 128 ? -7.25 4.945 8.844 1 71.31 128 GLU B CA 1
ATOM 2487 C C . GLU B 1 128 ? -6.039 4.434 9.617 1 71.31 128 GLU B C 1
ATOM 2489 O O . GLU B 1 128 ? -5.656 3.268 9.484 1 71.31 128 GLU B O 1
ATOM 2494 N N . PRO B 1 129 ? -5.406 5.238 10.211 1 84.06 129 PRO B N 1
ATOM 2495 C CA . PRO B 1 129 ? -4.27 4.809 11.031 1 84.06 129 PRO B CA 1
ATOM 2496 C C . PRO B 1 129 ? -4.648 3.744 12.055 1 84.06 129 PRO B C 1
ATOM 2498 O O . PRO B 1 129 ? -5.742 3.793 12.625 1 84.06 129 PRO B O 1
ATOM 2501 N N . VAL B 1 130 ? -3.887 2.674 12.203 1 85.5 130 VAL B N 1
ATOM 2502 C CA . VAL B 1 130 ? -4.113 1.646 13.219 1 85.5 130 VAL B CA 1
ATOM 2503 C C . VAL B 1 130 ? -3.77 2.195 14.602 1 85.5 130 VAL B C 1
ATOM 2505 O O . VAL B 1 130 ? -4.203 1.65 15.617 1 85.5 130 VAL B O 1
ATOM 2508 N N . ALA B 1 131 ? -2.926 3.199 14.633 1 90.75 131 ALA B N 1
ATOM 2509 C CA . ALA B 1 131 ? -2.555 3.871 15.883 1 90.75 131 ALA B CA 1
ATOM 2510 C C . ALA B 1 131 ? -2.121 5.309 15.617 1 90.75 131 ALA B C 1
ATOM 2512 O O . ALA B 1 131 ? -1.701 5.648 14.508 1 90.75 131 ALA B O 1
ATOM 2513 N N . THR B 1 132 ? -2.375 6.137 16.578 1 93.88 132 THR B N 1
ATOM 2514 C CA . THR B 1 132 ? -1.846 7.496 16.609 1 93.88 132 THR B CA 1
ATOM 2515 C C . THR B 1 132 ? -1.049 7.738 17.875 1 93.88 132 THR B C 1
ATOM 2517 O O . THR B 1 132 ? -1.472 7.34 18.969 1 93.88 132 THR B O 1
ATOM 2520 N N . THR B 1 133 ? 0.139 8.266 17.703 1 95.88 133 THR B N 1
ATOM 2521 C CA . THR B 1 133 ? 0.982 8.508 18.875 1 95.88 133 THR B CA 1
ATOM 2522 C C . THR B 1 133 ? 1.517 9.938 18.859 1 95.88 133 THR B C 1
ATOM 2524 O O . THR B 1 133 ? 1.819 10.484 17.797 1 95.88 133 THR B O 1
ATOM 2527 N N . SER B 1 134 ? 1.586 10.539 20.094 1 93 134 SER B N 1
ATOM 2528 C CA . SER B 1 134 ? 2.215 11.852 20.203 1 93 134 SER B CA 1
ATOM 2529 C C . SER B 1 134 ? 3.734 11.742 20.141 1 93 134 SER B C 1
ATOM 2531 O O . SER B 1 134 ? 4.41 12.688 19.719 1 93 134 SER B O 1
ATOM 2533 N N . GLY B 1 135 ? 4.195 10.531 20.5 1 91.88 135 GLY B N 1
ATOM 2534 C CA . GLY B 1 135 ? 5.617 10.258 20.375 1 91.88 135 GLY B CA 1
ATOM 2535 C C . GLY B 1 135 ? 5.973 9.523 19.094 1 91.88 135 GLY B C 1
ATOM 2536 O O . GLY B 1 135 ? 5.09 9.07 18.375 1 91.88 135 GLY B O 1
ATOM 2537 N N . SER B 1 136 ? 7.211 9.461 18.797 1 96.06 136 SER B N 1
ATOM 2538 C CA . SER B 1 136 ? 7.711 8.906 17.547 1 96.06 136 SER B CA 1
ATOM 2539 C C . SER B 1 136 ? 7.66 7.383 17.547 1 96.06 136 SER B C 1
ATOM 2541 O O . SER B 1 136 ? 8.07 6.738 16.578 1 96.06 136 SER B O 1
ATOM 2543 N N . SER B 1 137 ? 7.172 6.812 18.609 1 96.44 137 SER B N 1
ATOM 2544 C CA . SER B 1 137 ? 7.262 5.363 18.734 1 96.44 137 SER B CA 1
ATOM 2545 C C . SER B 1 137 ? 5.879 4.73 18.844 1 96.44 137 SER B C 1
ATOM 2547 O O . SER B 1 137 ? 4.977 5.297 19.469 1 96.44 137 SER B O 1
ATOM 2549 N N . TYR B 1 138 ? 5.68 3.59 18.359 1 95.44 138 TYR B N 1
ATOM 2550 C CA . TYR B 1 138 ? 4.527 2.707 18.453 1 95.44 138 TYR B CA 1
ATOM 2551 C C . TYR B 1 138 ? 4.941 1.312 18.906 1 95.44 138 TYR B C 1
ATOM 2553 O O . TYR B 1 138 ? 5.672 0.616 18.203 1 95.44 138 TYR B O 1
ATOM 2561 N N . THR B 1 139 ? 4.562 0.917 20.062 1 95.5 139 THR B N 1
ATOM 2562 C CA . THR B 1 139 ? 4.969 -0.366 20.625 1 95.5 139 THR B CA 1
ATOM 2563 C C . THR B 1 139 ? 3.809 -1.358 20.609 1 95.5 139 THR B C 1
ATOM 2565 O O . THR B 1 139 ? 2.699 -1.034 21.031 1 95.5 139 THR B O 1
ATOM 2568 N N . LEU B 1 140 ? 4.012 -2.504 20.016 1 91.06 140 LEU B N 1
ATOM 2569 C CA . LEU B 1 140 ? 3.105 -3.646 20.078 1 91.06 140 LEU B CA 1
ATOM 2570 C C . LEU B 1 140 ? 3.605 -4.68 21.094 1 91.06 140 LEU B C 1
ATOM 2572 O O . LEU B 1 140 ? 4.719 -5.188 20.953 1 91.06 140 LEU B O 1
ATOM 2576 N N . SER B 1 141 ? 2.828 -4.809 22.016 1 90.88 141 SER B N 1
ATOM 2577 C CA . SER B 1 141 ? 3.17 -5.82 23.016 1 90.88 141 SER B CA 1
ATOM 2578 C C . SER B 1 141 ? 2.449 -7.137 22.734 1 90.88 141 SER B C 1
ATOM 2580 O O . SER B 1 141 ? 1.384 -7.145 22.109 1 90.88 141 SER B O 1
ATOM 2582 N N . GLN B 1 142 ? 2.982 -8.312 23.234 1 87.12 142 GLN B N 1
ATOM 2583 C CA . GLN B 1 142 ? 2.404 -9.641 23.047 1 87.12 142 GLN B CA 1
ATOM 2584 C C . GLN B 1 142 ? 2.02 -9.875 21.594 1 87.12 142 GLN B C 1
ATOM 2586 O O . GLN B 1 142 ? 0.865 -10.188 21.297 1 87.12 142 GLN B O 1
ATOM 2591 N N . VAL B 1 143 ? 2.938 -9.734 20.688 1 85.06 143 VAL B N 1
ATOM 2592 C CA . VAL B 1 143 ? 2.752 -9.789 19.25 1 85.06 143 VAL B CA 1
ATOM 2593 C C . VAL B 1 143 ? 2.188 -11.148 18.844 1 85.06 143 VAL B C 1
ATOM 2595 O O . VAL B 1 143 ? 2.613 -12.18 19.375 1 85.06 143 VAL B O 1
ATOM 2598 N N . SER B 1 144 ? 1.184 -11.188 17.969 1 79.5 144 SER B N 1
ATOM 2599 C CA . SER B 1 144 ? 0.605 -12.391 17.375 1 79.5 144 SER B CA 1
ATOM 2600 C C . SER B 1 144 ? 0.908 -12.469 15.883 1 79.5 144 SER B C 1
ATOM 2602 O O . SER B 1 144 ? 1.451 -11.523 15.305 1 79.5 144 SER B O 1
ATOM 2604 N N . VAL B 1 145 ? 0.552 -13.531 15.203 1 72.06 145 VAL B N 1
ATOM 2605 C CA . VAL B 1 145 ? 0.792 -13.742 13.781 1 72.06 145 VAL B CA 1
ATOM 2606 C C . VAL B 1 145 ? 0.085 -12.664 12.969 1 72.06 145 VAL B C 1
ATOM 2608 O O . VAL B 1 145 ? 0.602 -12.211 11.945 1 72.06 145 VAL B O 1
ATOM 2611 N N . SER B 1 146 ? -1.048 -12.227 13.523 1 72.25 146 SER B N 1
ATOM 2612 C CA . SER B 1 146 ? -1.83 -11.227 12.805 1 72.25 146 SER B CA 1
ATOM 2613 C C . SER B 1 146 ? -1.134 -9.875 12.805 1 72.25 146 SER B C 1
ATOM 2615 O O . SER B 1 146 ? -1.477 -8.992 12.008 1 72.25 146 SER B O 1
ATOM 2617 N N . ASP B 1 147 ? -0.157 -9.758 13.695 1 79.19 147 ASP B N 1
ATOM 2618 C CA . ASP B 1 147 ? 0.554 -8.484 13.766 1 79.19 147 ASP B CA 1
ATOM 2619 C C . ASP B 1 147 ? 1.654 -8.406 12.711 1 79.19 147 ASP B C 1
ATOM 2621 O O . ASP B 1 147 ? 2.23 -7.344 12.484 1 79.19 147 ASP B O 1
ATOM 2625 N N . GLY B 1 148 ? 1.894 -9.547 12.125 1 76.75 148 GLY B N 1
ATOM 2626 C CA . GLY B 1 148 ? 2.883 -9.531 11.055 1 76.75 148 GLY B CA 1
ATOM 2627 C C . GLY B 1 148 ? 2.416 -8.789 9.82 1 76.75 148 GLY B C 1
ATOM 2628 O O . GLY B 1 148 ? 1.22 -8.547 9.648 1 76.75 148 GLY B O 1
ATOM 2629 N N . GLY B 1 149 ? 3.432 -8.336 9.047 1 76.81 149 GLY B N 1
ATOM 2630 C CA . GLY B 1 149 ? 3.107 -7.629 7.82 1 76.81 149 GLY B CA 1
ATOM 2631 C C . GLY B 1 149 ? 3.877 -6.328 7.664 1 76.81 149 GLY B C 1
ATOM 2632 O O . GLY B 1 149 ? 4.961 -6.172 8.227 1 76.81 149 GLY B O 1
ATOM 2633 N N . GLN B 1 150 ? 3.277 -5.465 6.809 1 78.88 150 GLN B N 1
ATOM 2634 C CA . GLN B 1 150 ? 3.934 -4.195 6.52 1 78.88 150 GLN B CA 1
ATOM 2635 C C . GLN B 1 150 ? 3.391 -3.08 7.414 1 78.88 150 GLN B C 1
ATOM 2637 O O . GLN B 1 150 ? 2.193 -3.037 7.699 1 78.88 150 GLN B O 1
ATOM 2642 N N . TYR B 1 151 ? 4.328 -2.279 7.836 1 85.5 151 TYR B N 1
ATOM 2643 C CA . TYR B 1 151 ? 3.975 -1.078 8.586 1 85.5 151 TYR B CA 1
ATOM 2644 C C . TYR B 1 151 ? 4.551 0.167 7.922 1 85.5 151 TYR B C 1
ATOM 2646 O O . TYR B 1 151 ? 5.652 0.129 7.371 1 85.5 151 TYR B O 1
ATOM 2654 N N . ARG B 1 152 ? 3.836 1.229 7.961 1 87.25 152 ARG B N 1
ATOM 2655 C CA . ARG B 1 152 ? 4.328 2.547 7.57 1 87.25 152 ARG B CA 1
ATOM 2656 C C . ARG B 1 152 ? 3.754 3.635 8.469 1 87.25 152 ARG B C 1
ATOM 2658 O O . ARG B 1 152 ? 2.84 3.379 9.258 1 87.25 152 ARG B O 1
ATOM 2665 N N . CYS B 1 153 ? 4.371 4.793 8.414 1 93 153 CYS B N 1
ATOM 2666 C CA . CYS B 1 153 ? 3.9 5.895 9.242 1 93 153 CYS B CA 1
ATOM 2667 C C . CYS B 1 153 ? 3.93 7.211 8.477 1 93 153 CYS B C 1
ATOM 2669 O O . CYS B 1 153 ? 4.496 7.285 7.387 1 93 153 CYS B O 1
ATOM 2671 N N . ARG B 1 154 ? 3.232 8.109 8.922 1 92.06 154 ARG B N 1
ATOM 2672 C CA . ARG B 1 154 ? 3.383 9.516 8.562 1 92.06 154 ARG B CA 1
ATOM 2673 C C . ARG B 1 154 ? 3.156 10.422 9.773 1 92.06 154 ARG B C 1
ATOM 2675 O O . ARG B 1 154 ? 2.684 9.961 10.812 1 92.06 154 ARG B O 1
ATOM 2682 N N . ALA B 1 155 ? 3.529 11.594 9.625 1 94.75 155 ALA B N 1
ATOM 2683 C CA . ALA B 1 155 ? 3.346 12.562 10.703 1 94.75 155 ALA B CA 1
ATOM 2684 C C . ALA B 1 155 ? 2.379 13.672 10.281 1 94.75 155 ALA B C 1
ATOM 2686 O O . ALA B 1 155 ? 2.229 13.953 9.086 1 94.75 155 ALA B O 1
ATOM 2687 N N . GLY B 1 156 ? 1.653 14.148 11.234 1 92.44 156 GLY B N 1
ATOM 2688 C CA . GLY B 1 156 ? 0.726 15.242 10.992 1 92.44 156 GLY B CA 1
ATOM 2689 C C . GLY B 1 156 ? 0.754 16.297 12.086 1 92.44 156 GLY B C 1
ATOM 2690 O O . GLY B 1 156 ? 0.944 15.969 13.258 1 92.44 156 GLY B O 1
ATOM 2691 N N . ARG B 1 157 ? 0.56 17.594 11.75 1 90.25 157 ARG B N 1
ATOM 2692 C CA . ARG B 1 157 ? 0.411 18.656 12.742 1 90.25 157 ARG B CA 1
ATOM 2693 C C . ARG B 1 157 ? -0.399 19.828 12.18 1 90.25 157 ARG B C 1
ATOM 2695 O O . ARG B 1 157 ? -0.585 19.922 10.961 1 90.25 157 ARG B O 1
ATOM 2702 N N . GLY B 1 158 ? -0.915 20.641 13.141 1 84.5 158 GLY B N 1
ATOM 2703 C CA . GLY B 1 158 ? -1.666 21.828 12.766 1 84.5 158 GLY B CA 1
ATOM 2704 C C . GLY B 1 158 ? -3.148 21.562 12.586 1 84.5 158 GLY B C 1
ATOM 2705 O O . GLY B 1 158 ? -3.617 20.438 12.812 1 84.5 158 GLY B O 1
ATOM 2706 N N . ASP B 1 159 ? -3.875 22.703 12.305 1 82.06 159 ASP B N 1
ATOM 2707 C CA . ASP B 1 159 ? -5.309 22.672 12.031 1 82.06 159 ASP B CA 1
ATOM 2708 C C . ASP B 1 159 ? -5.676 23.641 10.906 1 82.06 159 ASP B C 1
ATOM 2710 O O . ASP B 1 159 ? -5.605 24.859 11.07 1 82.06 159 ASP B O 1
ATOM 2714 N N . PRO B 1 160 ? -6.09 23.141 9.883 1 83.5 160 PRO B N 1
ATOM 2715 C CA . PRO B 1 160 ? -6.199 21.719 9.523 1 83.5 160 PRO B CA 1
ATOM 2716 C C . PRO B 1 160 ? -4.852 21 9.547 1 83.5 160 PRO B C 1
ATOM 2718 O O . PRO B 1 160 ? -3.803 21.641 9.438 1 83.5 160 PRO B O 1
ATOM 2721 N N . VAL B 1 161 ? -4.992 19.672 9.625 1 85.88 161 VAL B N 1
ATOM 2722 C CA . VAL B 1 161 ? -3.775 18.891 9.828 1 85.88 161 VAL B CA 1
ATOM 2723 C C . VAL B 1 161 ? -2.959 18.875 8.531 1 85.88 161 VAL B C 1
ATOM 2725 O O . VAL B 1 161 ? -3.498 18.609 7.457 1 85.88 161 VAL B O 1
ATOM 2728 N N . TYR B 1 162 ? -1.694 19.25 8.68 1 87.31 162 TYR B N 1
ATOM 2729 C CA . TYR B 1 162 ? -0.693 19.062 7.637 1 87.31 162 TYR B CA 1
ATOM 2730 C C . TYR B 1 162 ? 0.031 17.734 7.797 1 87.31 162 TYR B C 1
ATOM 2732 O O . TYR B 1 162 ? 0.644 17.484 8.836 1 87.31 162 TYR B O 1
ATOM 2740 N N . TYR B 1 163 ? -0.01 16.891 6.734 1 88.31 163 TYR B N 1
ATOM 2741 C CA . TYR B 1 163 ? 0.609 15.57 6.816 1 88.31 163 TYR B CA 1
ATOM 2742 C C . TYR B 1 163 ? 1.899 15.523 6.004 1 88.31 163 TYR B C 1
ATOM 2744 O O . TYR B 1 163 ? 1.979 16.094 4.918 1 88.31 163 TYR B O 1
ATOM 2752 N N . THR B 1 164 ? 2.865 14.836 6.578 1 90.75 164 THR B N 1
ATOM 2753 C CA . THR B 1 164 ? 4.043 14.484 5.793 1 90.75 164 THR B CA 1
ATOM 2754 C C . THR B 1 164 ? 3.699 13.445 4.734 1 90.75 164 THR B C 1
ATOM 2756 O O . THR B 1 164 ? 2.594 12.898 4.73 1 90.75 164 THR B O 1
ATOM 2759 N N . GLN B 1 165 ? 4.668 13.273 3.84 1 86.19 165 GLN B N 1
ATOM 2760 C CA . GLN B 1 165 ? 4.559 12.062 3.027 1 86.19 165 GLN B CA 1
ATOM 2761 C C . GLN B 1 165 ? 4.645 10.812 3.891 1 86.19 165 GLN B C 1
ATOM 2763 O O . GLN B 1 165 ? 5.227 10.836 4.977 1 86.19 165 GLN B O 1
ATOM 2768 N N . TYR B 1 166 ? 3.998 9.75 3.418 1 84.56 166 TYR B N 1
ATOM 2769 C CA . TYR B 1 166 ? 4.148 8.461 4.078 1 84.56 166 TYR B CA 1
ATOM 2770 C C . TYR B 1 166 ? 5.602 8 4.059 1 84.56 166 TYR B C 1
ATOM 2772 O O . TYR B 1 166 ? 6.344 8.312 3.121 1 84.56 166 TYR B O 1
ATOM 2780 N N . SER B 1 167 ? 5.906 7.281 5.098 1 88.75 167 SER B N 1
ATOM 2781 C CA . SER B 1 167 ? 7.195 6.598 5.082 1 88.75 167 SER B CA 1
ATOM 2782 C C . SER B 1 167 ? 7.188 5.426 4.102 1 88.75 167 SER B C 1
ATOM 2784 O O . SER B 1 167 ? 6.133 5.031 3.605 1 88.75 167 SER B O 1
ATOM 2786 N N . GLU B 1 168 ? 8.445 4.945 3.799 1 83.81 168 GLU B N 1
ATOM 2787 C CA . GLU B 1 168 ? 8.492 3.602 3.236 1 83.81 168 GLU B CA 1
ATOM 2788 C C . GLU B 1 168 ? 7.875 2.582 4.188 1 83.81 168 GLU B C 1
ATOM 2790 O O . GLU B 1 168 ? 7.418 2.939 5.273 1 83.81 168 GLU B O 1
ATOM 2795 N N . THR B 1 169 ? 7.777 1.336 3.803 1 82.69 169 THR B N 1
ATOM 2796 C CA . THR B 1 169 ? 7.211 0.304 4.668 1 82.69 169 THR B CA 1
ATOM 2797 C C . THR B 1 169 ? 8.32 -0.509 5.332 1 82.69 169 THR B C 1
ATOM 2799 O O . THR B 1 169 ? 9.43 -0.601 4.805 1 82.69 169 THR B O 1
ATOM 2802 N N . VAL B 1 170 ? 8.086 -0.954 6.555 1 85.88 170 VAL B N 1
ATOM 2803 C CA . VAL B 1 170 ? 8.891 -1.985 7.195 1 85.88 170 VAL B CA 1
ATOM 2804 C C . VAL B 1 170 ? 8.094 -3.283 7.293 1 85.88 170 VAL B C 1
ATOM 2806 O O . VAL B 1 170 ? 6.891 -3.26 7.574 1 85.88 170 VAL B O 1
ATOM 2809 N N . HIS B 1 171 ? 8.688 -4.355 6.918 1 80.75 171 HIS B N 1
ATOM 2810 C CA . HIS B 1 171 ? 8.039 -5.656 6.977 1 80.75 171 HIS B CA 1
ATOM 2811 C C . HIS B 1 171 ? 8.391 -6.395 8.266 1 80.75 171 HIS B C 1
ATOM 2813 O O . HIS B 1 171 ? 9.57 -6.555 8.586 1 80.75 171 HIS B O 1
ATOM 2819 N N . ILE B 1 172 ? 7.449 -6.781 9 1 82.44 172 ILE B N 1
ATOM 2820 C CA . ILE B 1 172 ? 7.613 -7.531 10.242 1 82.44 172 ILE B CA 1
ATOM 2821 C C . ILE B 1 172 ? 7.184 -8.984 10.023 1 82.44 172 ILE B C 1
ATOM 2823 O O . ILE B 1 172 ? 6.055 -9.242 9.609 1 82.44 172 ILE B O 1
ATOM 2827 N N . GLN B 1 173 ? 8.086 -9.867 10.219 1 78.38 173 GLN B N 1
ATOM 2828 C CA . GLN B 1 173 ? 7.773 -11.297 10.164 1 78.38 173 GLN B CA 1
ATOM 2829 C C . GLN B 1 173 ? 7.605 -11.875 11.57 1 78.38 173 GLN B C 1
ATOM 2831 O O . GLN B 1 173 ? 8.508 -11.766 12.406 1 78.38 173 GLN B O 1
ATOM 2836 N N . VAL B 1 174 ? 6.426 -12.438 11.82 1 74.62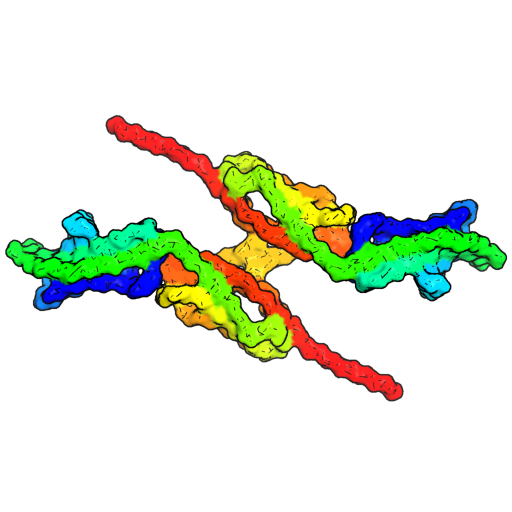 174 VAL B N 1
ATOM 2837 C CA . VAL B 1 174 ? 6.164 -13.055 13.117 1 74.62 174 VAL B CA 1
ATOM 2838 C C . VAL B 1 174 ? 6.223 -14.578 12.984 1 74.62 174 VAL B C 1
ATOM 2840 O O . VAL B 1 174 ? 5.562 -15.156 12.125 1 74.62 174 VAL B O 1
ATOM 2843 N N . SER B 1 175 ? 7.055 -15.242 13.719 1 77.06 175 SER B N 1
ATOM 2844 C CA . SER B 1 175 ? 7.195 -16.688 13.648 1 77.06 175 SER B CA 1
ATOM 2845 C C . SER B 1 175 ? 6.852 -17.344 14.984 1 77.06 175 SER B C 1
ATOM 2847 O O . SER B 1 175 ? 7.035 -16.734 16.047 1 77.06 175 SER B O 1
ATOM 2849 N N . GLY B 1 176 ? 6.066 -18.391 14.977 1 65.31 176 GLY B N 1
ATOM 2850 C CA . GLY B 1 176 ? 5.809 -19.188 16.172 1 65.31 176 GLY B CA 1
ATOM 2851 C C . GLY B 1 176 ? 6.977 -20.078 16.562 1 65.31 176 GLY B C 1
ATOM 2852 O O . GLY B 1 176 ? 7.848 -20.359 15.734 1 65.31 176 GLY B O 1
ATOM 2853 N N . GLU B 1 177 ? 7.25 -20.156 17.859 1 55.5 177 GLU B N 1
ATOM 2854 C CA . GLU B 1 177 ? 8.25 -21.109 18.297 1 55.5 177 GLU B CA 1
ATOM 2855 C C . GLU B 1 177 ? 8.039 -22.469 17.641 1 55.5 177 GLU B C 1
ATOM 2857 O O . GLU B 1 177 ? 6.926 -23 17.641 1 55.5 177 GLU B O 1
ATOM 2862 N N . SER B 1 178 ? 8.523 -22.672 16.484 1 46.09 178 SER B N 1
ATOM 2863 C CA . SER B 1 178 ? 8.516 -24.078 16.109 1 46.09 178 SER B CA 1
ATOM 2864 C C . SER B 1 178 ? 9 -24.969 17.266 1 46.09 178 SER B C 1
ATOM 2866 O O . SER B 1 178 ? 10.07 -24.719 17.828 1 46.09 178 SER B O 1
ATOM 2868 N N . ASN B 1 179 ? 8.156 -25.328 18.141 1 41.72 179 ASN B N 1
ATOM 2869 C CA . ASN B 1 179 ? 8.594 -26.469 18.938 1 41.72 179 ASN B CA 1
ATOM 2870 C C . ASN B 1 179 ? 9.359 -27.5 18.094 1 41.72 179 ASN B C 1
ATOM 2872 O O . ASN B 1 179 ? 8.836 -28 17.109 1 41.72 179 ASN B O 1
ATOM 2876 N N . SER B 1 180 ? 10.57 -27.344 17.922 1 41.91 180 SER B N 1
ATOM 2877 C CA . SER B 1 180 ? 11.328 -28.516 17.5 1 41.91 180 SER B CA 1
ATOM 2878 C C . SER B 1 180 ? 10.773 -29.797 18.141 1 41.91 180 SER B C 1
ATOM 2880 O O . SER B 1 180 ? 10.883 -29.984 19.359 1 41.91 180 SER B O 1
ATOM 2882 N N . PHE B 1 181 ? 9.672 -30.266 17.766 1 36.47 181 PHE B N 1
ATOM 2883 C CA . PHE B 1 181 ? 9.297 -31.641 18.109 1 36.47 181 PHE B CA 1
ATOM 2884 C C . PHE B 1 181 ? 10.445 -32.594 17.828 1 36.47 181 PHE B C 1
ATOM 2886 O O . PHE B 1 181 ? 10.805 -32.812 16.672 1 36.47 181 PHE B O 1
ATOM 2893 N N . ASN B 1 182 ? 11.43 -32.562 18.625 1 38.56 182 ASN B N 1
ATOM 2894 C CA . ASN B 1 182 ? 12.289 -33.75 18.656 1 38.56 182 ASN B CA 1
ATOM 2895 C C . ASN B 1 182 ? 11.477 -35.031 18.641 1 38.56 182 ASN B C 1
ATOM 2897 O O . ASN B 1 182 ? 10.812 -35.375 19.625 1 38.56 182 ASN B O 1
ATOM 2901 N N . ILE B 1 183 ? 10.992 -35.406 17.562 1 36.47 183 ILE B N 1
ATOM 2902 C CA . ILE B 1 183 ? 10.523 -36.781 17.438 1 36.47 183 ILE B CA 1
ATOM 2903 C C . ILE B 1 183 ? 11.656 -37.75 17.781 1 36.47 183 ILE B C 1
ATOM 2905 O O . ILE B 1 183 ? 12.656 -37.812 17.062 1 36.47 183 ILE B O 1
ATOM 2909 N N . ILE B 1 184 ? 11.945 -37.969 19.062 1 34.41 184 ILE B N 1
ATOM 2910 C CA . ILE B 1 184 ? 12.719 -39.125 19.469 1 34.41 184 ILE B CA 1
ATOM 2911 C C . ILE B 1 184 ? 11.984 -40.406 19.047 1 34.41 184 ILE B C 1
ATOM 2913 O O . ILE B 1 184 ? 10.891 -40.688 19.547 1 34.41 184 ILE B O 1
ATOM 2917 N N . ILE B 1 185 ? 12.172 -40.75 17.766 1 33.94 185 ILE B N 1
ATOM 2918 C CA . ILE B 1 185 ? 11.938 -42.156 17.453 1 33.94 185 ILE B CA 1
ATOM 2919 C C . ILE B 1 185 ? 12.82 -43.062 18.344 1 33.94 185 ILE B C 1
ATOM 2921 O O . ILE B 1 185 ? 14.047 -42.969 18.281 1 33.94 185 ILE B O 1
ATOM 2925 N N . SER B 1 186 ? 12.391 -43.281 19.641 1 28.62 186 SER B N 1
ATOM 2926 C CA . SER B 1 186 ? 12.883 -44.5 20.234 1 28.62 186 SER B CA 1
ATOM 2927 C C . SER B 1 186 ? 12.219 -45.719 19.609 1 28.62 186 SER B C 1
ATOM 2929 O O . SER B 1 186 ? 11.086 -45.656 19.141 1 28.62 186 SER B O 1
#

Foldseek 3Di:
DKAKDKPPPKAAAAFDKIKIAIDDPDDDAWFKWKDKPNHTDDTDDRMDIDGHHPQDWIWMKMKTAHPPDGDIDDIYDIDIHGYYHDDWDKDKDKPDDDDDPPDDIDMDIDTPIDDDDDDDDDPPPPPDDPDDDPDPDDDDDPDDQVNFAKDKDWDWDDVVIDIDDIDDIDGGGDDDPPPPPPPPPD/DKAKDKPPPKAAAAFDKIKIAIDDPDDDAWFKWKDKPNHTDDTDDRMDIDGHHPQDWIWMKMKTAHPPDGDIDDIYDIDTHGYYHDDWDKDKDKPDDDDDPPDDIDMDIDTPIDDDDDDDDDPPPPPDDPDDDPDPDDDDDPDDQVNFAKDKDWDWDDVVIDIDDIDDIDGGGDDDPPPPPPPPPD

pLDDT: mean 82.65, std 13.59, range [28.47, 97.56]

Solvent-accessible surface area (backbone atoms only — not comparable to full-atom values): 20110 Å² total; per-residue (Å²): 104,30,40,52,46,55,50,74,82,51,79,36,42,42,67,29,41,36,40,33,38,47,46,57,61,96,62,89,62,59,41,26,37,33,26,47,72,87,35,79,69,50,74,48,60,55,54,46,78,44,66,37,46,58,68,48,75,45,36,34,32,33,27,36,32,38,83,88,46,102,47,65,54,59,66,20,58,72,36,77,45,62,29,40,66,65,76,52,59,24,43,55,49,60,82,56,51,77,40,48,56,58,38,67,45,42,34,39,45,46,56,100,50,74,75,48,31,30,35,30,24,49,45,44,60,47,83,60,56,78,43,74,30,74,51,53,54,50,72,44,66,60,34,46,68,85,68,33,41,44,35,30,27,28,35,35,38,60,75,68,69,35,65,39,38,64,22,60,72,45,68,34,47,50,42,69,80,70,71,76,71,75,75,74,82,123,104,30,40,54,48,56,50,75,82,51,81,36,42,42,67,30,41,36,41,34,38,49,46,58,63,96,61,88,64,60,40,25,37,33,26,45,73,86,35,80,70,52,75,48,60,54,55,46,78,44,66,36,49,54,75,47,75,45,38,34,31,32,28,35,32,37,82,88,46,103,47,67,53,60,66,20,60,73,36,74,45,65,31,39,65,65,77,52,59,24,42,55,48,61,80,59,48,76,39,47,56,58,38,67,44,42,35,40,44,47,55,101,52,73,78,48,32,30,35,30,25,49,44,44,60,46,84,60,55,79,44,76,29,73,49,52,55,51,72,46,66,60,33,46,67,83,69,34,42,45,34,30,27,28,34,35,34,60,76,67,70,34,66,37,38,64,21,62,72,45,68,34,46,49,42,68,79,69,70,76,72,73,76,73,82,121

Secondary structure (DSSP, 8-state):
-EEEEEES-S-EETT-EEEEEEEE-S-S-EEEEEEETTEEEEEE-SEEEEEPPSS--EEEEEEEEESSSS-BPPPPPPEEE-EESSPPBPEEEES-SEEETT--EEEEEE-SSSS-EEEEE-----SS-SEEESSSEEEE-S--GGG-EEEEEEEEETTTTEEPBPP--EEEEEE-----------/-EEEEEES-S-EETT-EEEEEEEE-S-S-EEEEEEETTEEEEEE-SEEEEEPPSS--EEEEEEEEESSSS-BPPPPPPEEE-EESSPPBPEEEES-SEEETT--EEEEEE-SSSS-EEEEE-----SS-SEEESSSEEEE-S--GGG-EEEEEEEEETTTTEEPBPP--EEEEEE-----------

InterPro domains:
  IPR003599 Immunoglobulin domain subtype [SM00409] (7-82)
  IPR003599 Immunoglobulin domain subtype [SM00409] (94-175)
  IPR007110 Immunoglobulin-like domain [PS50835] (1-78)
  IPR007110 Immunoglobulin-like domain [PS50835] (88-175)
  IPR013783 Immunoglobulin-like fold [G3DSA:2.60.40.10] (1-86)
  IPR013783 Immunoglobulin-like fold [G3DSA:2.60.40.10] (87-182)
  IPR036179 Immunoglobulin-like domain superfamily [SSF48726] (3-85)
  IPR036179 Immunoglobulin-like domain superfamily [SSF48726] (9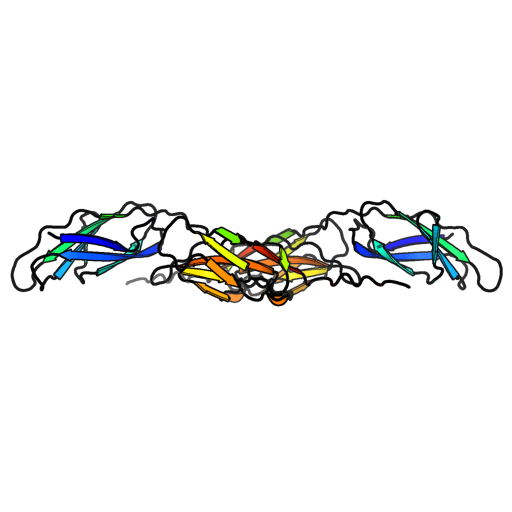1-175)
  IPR050488 Immunoglobulin Fc region receptor [PTHR11481] (2-175)